Protein AF-0000000078947675 (afdb_homodimer)

Secondary structure (DSSP, 8-state):
-----EEEEEEEEEEPPSSHHHHHHHIIIIIHHHHHTSTT--EEEEEEEEEBTTB--SEEEEEEEEESSHHHHHHHHHSHHHHHHHHHHHHHHGGGEEEEEEEEEP-/-----EEEEEEEEEEPPSSHHHHHHHIIIIIHHHHHTSTT--EEEEEEEEEBTTB--SEEEEEEEEESSHHHHHHHHHSHHHHHHHHHHHHHHGGGEEEEEEEEEP-

pLDDT: mean 95.65, std 11.2, range [33.12, 98.94]

Nearest PDB structures (foldseek):
  2ftr-assembly1_B  TM=1.005E+00  e=6.668E-19  Halalkalibacterium halodurans C-125
  5b08-assembly1_A  TM=7.566E-01  e=6.939E-06  Cannabis sativa
  5b0e-assembly1_A  TM=7.542E-01  e=6.939E-06  Cannabis sativa
  3bb5-assembly2_C  TM=7.329E-01  e=1.606E-04  Jannaschia sp. CCS1
  1q53-assembly1_B  TM=6.655E-01  e=1.508E-04  Arabidopsis thaliana

Sequence (214 aa):
MKGENMMVKLIALYEQPEDKQAFDEHYFNTHAPLTRKIPGLRDMKVTRIVGSPMGESKFYLMCEMYYDDHESLQQAMRTDEGKASGKDAMKFAGKLLTLMIGEEMDEMKGENMMVKLIALYEQPEDKQAFDEHYFNTHAPLTRKIPGLRDMKVTRIVGSPMGESKFYLMCEMYYDDHESLQQAMRTDEGKASGKDAMKFAGKLLTLMIGEEMDE

Foldseek 3Di:
DPPFQWWKKKKKWFFDDPDVVVVVCCCVVPLVVLLVPQPQFDDKDKDADPDDPVGHDRTGIMMITTGRDPVSVVVSCVDPSNVVNVVSCCVPGVVGIDMDMDIHGDD/DPPFQWWKKKKKWFFDDPDPVVVVCCCVVPLVVLLVPQPQFDDKDKDADPDDPVGHDRTGIMMITTGRDPVSVVVSCVDPSNVVNVVSCCVPGVVGIDMDMDIHTDD

Organism: Halalkalibacterium halodurans (strain ATCC BAA-125 / DSM 18197 / FERM 7344 / JCM 9153 / C-125) (NCBI:txid272558)

Structure (mmCIF, N/CA/C/O bac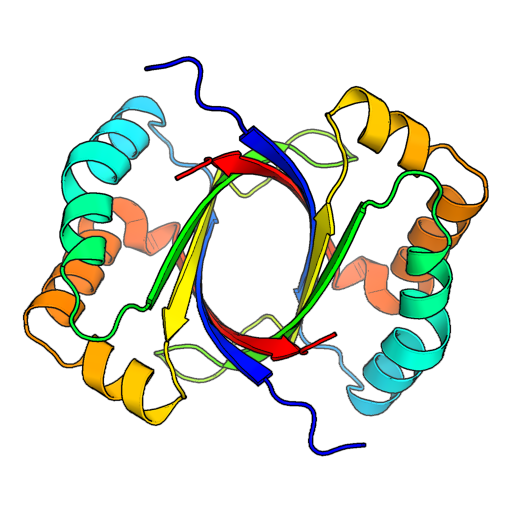kbone):
data_AF-0000000078947675-model_v1
#
loop_
_entity.id
_entity.type
_entity.pdbx_description
1 polymer 'BH0200 protein'
#
loop_
_atom_site.group_PDB
_atom_site.id
_atom_site.type_symbol
_atom_site.label_atom_id
_atom_site.label_alt_id
_atom_site.label_comp_id
_atom_site.label_asym_id
_atom_site.label_entity_id
_atom_site.label_seq_id
_atom_site.pdbx_PDB_ins_code
_atom_site.Cartn_x
_atom_site.Cartn_y
_atom_site.Cartn_z
_atom_site.occupancy
_atom_site.B_iso_or_equiv
_atom_site.auth_seq_id
_atom_site.auth_comp_id
_atom_site.auth_asym_id
_atom_site.auth_atom_id
_atom_site.pdbx_PDB_model_num
ATOM 1 N N . MET A 1 1 ? 22.781 10.008 3.486 1 33.12 1 MET A N 1
ATOM 2 C CA . MET A 1 1 ? 21.547 9.281 3.793 1 33.12 1 MET A CA 1
ATOM 3 C C . MET A 1 1 ? 21.859 7.922 4.41 1 33.12 1 MET A C 1
ATOM 5 O O . MET A 1 1 ? 22.719 7.191 3.912 1 33.12 1 MET A O 1
ATOM 9 N N . LYS A 1 2 ? 21.938 7.875 5.617 1 37.47 2 LYS A N 1
ATOM 10 C CA . LYS A 1 2 ? 22.438 6.656 6.246 1 37.47 2 LYS A CA 1
ATOM 11 C C . LYS A 1 2 ? 22.062 5.422 5.438 1 37.47 2 LYS A C 1
ATOM 13 O O . LYS A 1 2 ? 21.047 5.43 4.723 1 37.47 2 LYS A O 1
ATOM 18 N N . GLY A 1 3 ? 22.781 4.508 5.137 1 46.94 3 GLY A N 1
ATOM 19 C CA . GLY A 1 3 ? 22.562 3.238 4.465 1 46.94 3 GLY A CA 1
ATOM 20 C C . GLY A 1 3 ? 21.234 2.592 4.82 1 46.94 3 GLY A C 1
ATOM 21 O O . GLY A 1 3 ? 21.172 1.759 5.727 1 46.94 3 GLY A O 1
ATOM 22 N N . GLU A 1 4 ? 20.125 3.354 4.828 1 57.12 4 GLU A N 1
ATOM 23 C CA . GLU A 1 4 ? 18.828 2.965 5.371 1 57.12 4 GLU A CA 1
ATOM 24 C C . GLU A 1 4 ? 18.422 1.572 4.895 1 57.12 4 GLU A C 1
ATOM 26 O O . GLU A 1 4 ? 18.594 1.235 3.723 1 57.12 4 GLU A O 1
ATOM 31 N N . ASN A 1 5 ? 18.531 0.649 5.789 1 78.75 5 ASN A N 1
ATOM 32 C CA . ASN A 1 5 ? 18.047 -0.703 5.539 1 78.75 5 ASN A CA 1
ATOM 33 C C . ASN A 1 5 ? 16.609 -0.693 5.008 1 78.75 5 ASN A C 1
ATOM 35 O O . ASN A 1 5 ? 15.75 0.015 5.539 1 78.75 5 ASN A O 1
ATOM 39 N N . MET A 1 6 ? 16.406 -1.042 3.719 1 91.31 6 MET A N 1
ATOM 40 C CA . MET A 1 6 ? 15.102 -1.104 3.07 1 91.31 6 MET A CA 1
ATOM 41 C C . MET A 1 6 ? 14.617 -2.547 2.947 1 91.31 6 MET A C 1
ATOM 43 O O . MET A 1 6 ? 15.43 -3.463 2.799 1 91.31 6 MET A O 1
ATOM 47 N N . MET A 1 7 ? 13.367 -2.684 3.289 1 97.12 7 MET A N 1
ATOM 48 C CA . MET A 1 7 ? 12.734 -3.973 3.025 1 97.12 7 MET A CA 1
ATOM 49 C C . MET A 1 7 ? 12.094 -3.988 1.644 1 97.12 7 MET A C 1
ATOM 51 O O . MET A 1 7 ? 11.453 -3.016 1.241 1 97.12 7 MET A O 1
ATOM 55 N N . VAL A 1 8 ? 12.281 -5.098 0.898 1 98.5 8 VAL A N 1
ATOM 56 C CA . VAL A 1 8 ? 11.758 -5.211 -0.458 1 98.5 8 VAL A CA 1
ATOM 57 C C . VAL A 1 8 ? 10.398 -5.902 -0.43 1 98.5 8 VAL A C 1
ATOM 59 O O . VAL A 1 8 ? 10.227 -6.922 0.245 1 98.5 8 VAL A O 1
ATOM 62 N N . LYS A 1 9 ? 9.461 -5.309 -1.147 1 98.81 9 LYS A N 1
ATOM 63 C CA . LYS A 1 9 ? 8.141 -5.93 -1.222 1 98.81 9 LYS A CA 1
ATOM 64 C C . LYS A 1 9 ? 7.535 -5.773 -2.615 1 98.81 9 LYS A C 1
ATOM 66 O O . LYS A 1 9 ? 7.828 -4.805 -3.318 1 98.81 9 LYS A O 1
ATOM 71 N N . LEU A 1 10 ? 6.758 -6.785 -3.057 1 98.94 10 LEU A N 1
ATOM 72 C CA . LEU A 1 10 ? 5.816 -6.684 -4.168 1 98.94 10 LEU A CA 1
ATOM 73 C C . LEU A 1 10 ? 4.434 -6.27 -3.676 1 98.94 10 LEU A C 1
ATOM 75 O O . LEU A 1 10 ? 3.902 -6.867 -2.736 1 98.94 10 LEU A O 1
ATOM 79 N N . ILE A 1 11 ? 3.926 -5.262 -4.285 1 98.94 11 ILE A N 1
ATOM 80 C CA . ILE A 1 11 ? 2.609 -4.742 -3.938 1 98.94 11 ILE A CA 1
ATOM 81 C C . ILE A 1 11 ? 1.623 -5.035 -5.066 1 98.94 11 ILE A C 1
ATOM 83 O O . ILE A 1 11 ? 1.879 -4.695 -6.227 1 98.94 11 ILE A O 1
ATOM 87 N N . ALA A 1 12 ? 0.591 -5.707 -4.77 1 98.94 12 ALA A N 1
ATOM 88 C CA . ALA A 1 12 ? -0.547 -5.895 -5.668 1 98.94 12 ALA A CA 1
ATOM 89 C C . ALA A 1 12 ? -1.73 -5.031 -5.238 1 98.94 12 ALA A C 1
ATOM 91 O O . ALA A 1 12 ? -2.207 -5.137 -4.105 1 98.94 12 ALA A O 1
ATOM 92 N N . LEU A 1 13 ? -2.141 -4.172 -6.098 1 98.94 13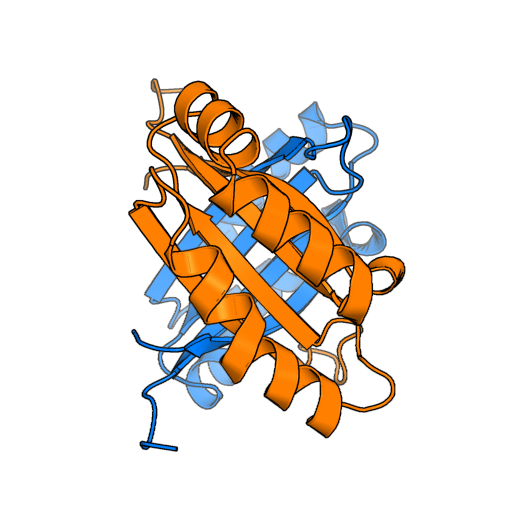 LEU A N 1
ATOM 93 C CA . LEU A 1 13 ? -3.268 -3.281 -5.852 1 98.94 13 LEU A CA 1
ATOM 94 C C . LEU A 1 13 ? -4.395 -3.545 -6.844 1 98.94 13 LEU A C 1
ATOM 96 O O . LEU A 1 13 ? -4.191 -3.459 -8.062 1 98.94 13 LEU A O 1
ATOM 100 N N . TYR A 1 14 ? -5.566 -3.9 -6.32 1 98.94 14 TYR A N 1
ATOM 101 C CA . TYR A 1 14 ? -6.711 -4.277 -7.141 1 98.94 14 TYR A CA 1
ATOM 102 C C . TYR A 1 14 ? -7.762 -3.174 -7.152 1 98.94 14 TYR A C 1
ATOM 104 O O . TYR A 1 14 ? -8.133 -2.652 -6.098 1 98.94 14 TYR A O 1
ATOM 112 N N . GLU A 1 15 ? -8.266 -2.855 -8.359 1 98.88 15 GLU A N 1
ATOM 113 C CA . GLU A 1 15 ? -9.414 -1.966 -8.477 1 98.88 15 GLU A CA 1
ATOM 114 C C . GLU A 1 15 ? -10.719 -2.699 -8.156 1 98.88 15 GLU A C 1
ATOM 116 O O . GLU A 1 15 ? -10.711 -3.912 -7.941 1 98.88 15 GLU A O 1
ATOM 121 N N . GLN A 1 16 ? -11.789 -1.907 -8.102 1 98.88 16 GLN A N 1
ATOM 122 C CA . GLN A 1 16 ? -13.102 -2.469 -7.777 1 98.88 16 GLN A CA 1
ATOM 123 C C . GLN A 1 16 ? -13.5 -3.537 -8.789 1 98.88 16 GLN A C 1
ATOM 125 O O . GLN A 1 16 ? -13.547 -3.277 -9.992 1 98.88 16 GLN A O 1
ATOM 130 N N . PRO A 1 17 ? -13.828 -4.73 -8.266 1 98.75 17 PRO A N 1
ATOM 131 C CA . PRO A 1 17 ? -14.352 -5.738 -9.188 1 98.75 17 PRO A CA 1
ATOM 132 C C . PRO A 1 17 ? -15.836 -5.547 -9.484 1 98.75 17 PRO A C 1
ATOM 134 O O . PRO A 1 17 ? -16.562 -4.984 -8.664 1 98.75 17 PRO A O 1
ATOM 137 N N . GLU A 1 18 ? -16.234 -6 -10.664 1 98.06 18 GLU A N 1
ATOM 138 C CA . GLU A 1 18 ? -17.656 -5.969 -11.008 1 98.06 18 GLU A CA 1
ATOM 139 C C . GLU A 1 18 ? -18.469 -6.855 -10.07 1 98.06 18 GLU A C 1
ATOM 141 O O . GLU A 1 18 ? -19.562 -6.48 -9.656 1 98.06 18 GLU A O 1
ATOM 146 N N . ASP A 1 19 ? -17.984 -7.988 -9.773 1 98.56 19 ASP A N 1
ATOM 147 C CA . ASP A 1 19 ? -18.594 -8.953 -8.859 1 98.56 19 ASP A CA 1
ATOM 148 C C . ASP A 1 19 ? -17.719 -9.164 -7.625 1 98.56 19 ASP A C 1
ATOM 150 O O . ASP A 1 19 ? -16.828 -10.016 -7.625 1 98.56 19 ASP A O 1
ATOM 154 N N . LYS A 1 20 ? -17.984 -8.477 -6.57 1 98.62 20 LYS A N 1
ATOM 155 C CA . LYS A 1 20 ? -17.172 -8.477 -5.352 1 98.62 20 LYS A CA 1
ATOM 156 C C . LYS A 1 20 ? -17.188 -9.852 -4.691 1 98.62 20 LYS A C 1
ATOM 158 O O . LYS A 1 20 ? -16.156 -10.305 -4.18 1 98.62 20 LYS A O 1
ATOM 163 N N . GLN A 1 21 ? -18.359 -10.461 -4.688 1 98.56 21 GLN A N 1
ATOM 164 C CA . GLN A 1 21 ? -18.453 -11.773 -4.055 1 98.56 21 GLN A CA 1
ATOM 165 C C . GLN A 1 21 ? -17.562 -12.797 -4.77 1 98.56 21 GLN A C 1
ATOM 167 O O . GLN A 1 21 ? -16.828 -13.547 -4.125 1 98.56 21 GLN A O 1
ATOM 172 N N . ALA A 1 22 ? -17.641 -12.828 -6.066 1 98.69 22 ALA A N 1
ATOM 173 C CA . ALA A 1 22 ? -16.812 -13.75 -6.844 1 98.69 22 ALA A CA 1
ATOM 174 C C . ALA A 1 22 ? -15.328 -13.445 -6.66 1 98.69 22 ALA A C 1
ATOM 176 O O . ALA A 1 22 ? -14.508 -14.359 -6.551 1 98.69 22 ALA A O 1
ATOM 177 N N . PHE A 1 23 ? -14.984 -12.141 -6.684 1 98.81 23 PHE A N 1
ATOM 178 C CA . PHE A 1 23 ? -13.602 -11.727 -6.453 1 98.81 23 PHE A CA 1
ATOM 179 C C . PHE A 1 23 ? -13.102 -12.242 -5.105 1 98.81 23 PHE A C 1
ATOM 181 O O . PHE A 1 23 ? -12.062 -12.906 -5.035 1 98.81 23 PHE A O 1
ATOM 188 N N . ASP A 1 24 ? -13.844 -12 -4.074 1 98.62 24 ASP A N 1
ATOM 189 C CA . ASP A 1 24 ? -13.43 -12.383 -2.729 1 98.62 24 ASP A CA 1
ATOM 190 C C . ASP A 1 24 ? -13.281 -13.898 -2.604 1 98.62 24 ASP A C 1
ATOM 192 O O . ASP A 1 24 ? -12.312 -14.383 -2.031 1 98.62 24 ASP A O 1
ATOM 196 N N . GLU A 1 25 ? -14.242 -14.594 -3.1 1 98.75 25 GLU A N 1
ATOM 197 C CA . GLU A 1 25 ? -14.18 -16.047 -3.025 1 98.75 25 GLU A CA 1
ATOM 198 C C . GLU A 1 25 ? -12.922 -16.594 -3.695 1 98.75 25 GLU A C 1
ATOM 200 O O . GLU A 1 25 ? -12.219 -17.422 -3.125 1 98.75 25 GLU A O 1
ATOM 205 N N . HIS A 1 26 ? -12.664 -16.125 -4.895 1 98.88 26 HIS A N 1
ATOM 206 C CA . HIS A 1 26 ? -11.484 -16.609 -5.598 1 98.88 26 HIS A CA 1
ATOM 207 C C . HIS A 1 26 ? -10.203 -16.156 -4.906 1 98.88 26 HIS A C 1
ATOM 209 O O . HIS A 1 26 ? -9.273 -16.938 -4.742 1 98.88 26 HIS A O 1
ATOM 215 N N . TYR A 1 27 ? -10.156 -14.883 -4.527 1 98.81 27 TYR A N 1
ATOM 216 C CA . TYR A 1 27 ? -8.945 -14.328 -3.926 1 98.81 27 TYR A CA 1
ATOM 217 C C . TYR A 1 27 ? -8.586 -15.078 -2.65 1 98.81 27 TYR A C 1
ATOM 219 O O . TYR A 1 27 ? -7.445 -15.523 -2.488 1 98.81 27 TYR A O 1
ATOM 227 N N . PHE A 1 28 ? -9.469 -15.25 -1.795 1 98.56 28 PHE A N 1
ATOM 228 C CA . PHE A 1 28 ? -9.141 -15.75 -0.467 1 98.56 28 PHE A CA 1
ATOM 229 C C . PHE A 1 28 ? -9.078 -17.281 -0.471 1 98.56 28 PHE A C 1
ATOM 231 O O . PHE A 1 28 ? -8.289 -17.875 0.274 1 98.56 28 PHE A O 1
ATOM 238 N N . ASN A 1 29 ? -9.797 -17.938 -1.323 1 98.56 29 ASN A N 1
ATOM 239 C CA . ASN A 1 29 ? -9.844 -19.391 -1.271 1 98.56 29 ASN A CA 1
ATOM 240 C C . ASN A 1 29 ? -8.883 -20.016 -2.277 1 98.56 29 ASN A C 1
ATOM 242 O O . ASN A 1 29 ? -8.562 -21.203 -2.178 1 98.56 29 ASN A O 1
ATOM 246 N N . THR A 1 30 ? -8.445 -19.297 -3.26 1 98.81 30 THR A N 1
ATOM 247 C CA . THR A 1 30 ? -7.57 -19.844 -4.293 1 98.81 30 THR A CA 1
ATOM 248 C C . THR A 1 30 ? -6.281 -19.031 -4.391 1 98.81 30 THR A C 1
ATOM 250 O O . THR A 1 30 ? -5.188 -19.562 -4.188 1 98.81 30 THR A O 1
ATOM 253 N N . HIS A 1 31 ? -6.367 -17.75 -4.641 1 98.88 31 HIS A N 1
ATOM 254 C CA . HIS A 1 31 ? -5.211 -16.953 -5.02 1 98.88 31 HIS A CA 1
ATOM 255 C C . HIS A 1 31 ? -4.258 -16.766 -3.846 1 98.88 31 HIS A C 1
ATOM 257 O O . HIS A 1 31 ? -3.051 -16.984 -3.98 1 98.88 31 HIS A O 1
ATOM 263 N N . ALA A 1 32 ? -4.844 -16.344 -2.688 1 98.62 32 ALA A N 1
ATOM 264 C CA . ALA A 1 32 ? -3.988 -16.078 -1.533 1 98.62 32 ALA A CA 1
ATOM 265 C C . ALA A 1 32 ? -3.271 -17.344 -1.08 1 98.62 32 ALA A C 1
ATOM 267 O O . ALA A 1 32 ? -2.059 -17.344 -0.855 1 98.62 32 ALA A O 1
ATOM 268 N N . PRO A 1 33 ? -3.918 -18.5 -1.005 1 98.5 33 PRO A N 1
ATOM 269 C CA . PRO A 1 33 ? -3.207 -19.734 -0.67 1 98.5 33 PRO A CA 1
ATOM 270 C C . PRO A 1 33 ? -2.127 -20.078 -1.69 1 98.5 33 PRO A C 1
ATOM 272 O O . PRO A 1 33 ? -1.05 -20.562 -1.317 1 98.5 33 PRO A O 1
ATOM 275 N N . LEU A 1 34 ? -2.371 -19.891 -2.988 1 98.5 34 LEU A N 1
ATOM 276 C CA . LEU A 1 34 ? -1.371 -20.094 -4.031 1 98.5 34 LEU A CA 1
ATOM 277 C C . LEU A 1 34 ? -0.16 -19.203 -3.803 1 98.5 34 LEU A C 1
ATOM 279 O O . LEU A 1 34 ? 0.982 -19.656 -3.92 1 98.5 34 LEU A O 1
ATOM 283 N N . THR A 1 35 ? -0.393 -17.953 -3.496 1 98.88 35 THR A N 1
ATOM 284 C CA . THR A 1 35 ? 0.66 -16.953 -3.289 1 98.88 35 THR A CA 1
ATOM 285 C C . THR A 1 35 ? 1.503 -17.312 -2.068 1 98.88 35 THR A C 1
ATOM 287 O O . THR A 1 35 ? 2.729 -17.188 -2.092 1 98.88 35 THR A O 1
ATOM 290 N N . ARG A 1 36 ? 0.878 -17.828 -1.034 1 98.62 36 ARG A N 1
ATOM 291 C CA . ARG A 1 36 ? 1.565 -18.141 0.214 1 98.62 36 ARG A CA 1
ATOM 292 C C . ARG A 1 36 ? 2.537 -19.297 0.029 1 98.62 36 ARG A C 1
ATOM 294 O O . ARG A 1 36 ? 3.41 -19.516 0.869 1 98.62 36 ARG A O 1
ATOM 301 N N . LYS A 1 37 ? 2.438 -20.031 -1.022 1 98.56 37 LYS A N 1
ATOM 302 C CA . LYS A 1 37 ? 3.303 -21.172 -1.282 1 98.56 37 LYS A CA 1
ATOM 303 C C . LYS A 1 37 ? 4.598 -20.75 -1.968 1 98.56 37 LYS A C 1
ATOM 305 O O . LYS A 1 37 ? 5.516 -21.547 -2.135 1 98.56 37 LYS A O 1
ATOM 310 N N . ILE A 1 38 ? 4.703 -19.516 -2.355 1 98.81 38 ILE A N 1
ATOM 311 C CA . ILE A 1 38 ? 5.859 -19.047 -3.113 1 98.81 38 ILE A CA 1
ATOM 312 C C . ILE A 1 38 ? 7.113 -19.156 -2.25 1 98.81 38 ILE A C 1
ATOM 314 O O . ILE A 1 38 ? 7.195 -18.531 -1.187 1 98.81 38 ILE A O 1
ATOM 318 N N . PRO A 1 39 ? 8.117 -19.875 -2.717 1 98.69 39 PRO A N 1
ATOM 319 C CA . PRO A 1 39 ? 9.375 -19.922 -1.978 1 98.69 39 PRO A CA 1
ATOM 320 C C . PRO A 1 39 ? 10.023 -18.547 -1.818 1 98.69 39 PRO A C 1
ATOM 322 O O . PRO A 1 39 ? 10.047 -17.766 -2.766 1 98.69 39 PRO A O 1
ATOM 325 N N . GLY A 1 40 ? 10.445 -18.297 -0.583 1 98.44 40 GLY A N 1
ATOM 326 C CA . GLY A 1 40 ? 11.141 -17.047 -0.332 1 98.44 40 GLY A CA 1
ATOM 327 C C . GLY A 1 40 ? 10.234 -15.945 0.185 1 98.44 40 GLY A C 1
ATOM 328 O O . GLY A 1 40 ? 10.711 -14.898 0.629 1 98.44 40 GLY A O 1
ATOM 329 N N . LEU A 1 41 ? 8.914 -16.109 0.098 1 98.81 41 LEU A N 1
ATOM 330 C CA . LEU A 1 41 ? 7.984 -15.156 0.689 1 98.81 41 LEU A CA 1
ATOM 331 C C . LEU A 1 41 ? 8.141 -15.109 2.205 1 98.81 41 LEU A C 1
ATOM 333 O O . LEU A 1 41 ? 7.98 -16.125 2.881 1 98.81 41 LEU A O 1
ATOM 337 N N . ARG A 1 42 ? 8.43 -13.961 2.766 1 98.5 42 ARG A N 1
ATOM 338 C CA . ARG A 1 42 ? 8.688 -13.828 4.195 1 98.5 42 ARG A CA 1
ATOM 339 C C . ARG A 1 42 ? 7.426 -13.422 4.945 1 98.5 42 ARG A C 1
ATOM 341 O O . ARG A 1 42 ? 7.25 -13.773 6.113 1 98.5 42 ARG A O 1
ATOM 348 N N . ASP A 1 43 ? 6.664 -12.633 4.309 1 98 43 ASP A N 1
ATOM 349 C CA . ASP A 1 43 ? 5.441 -12.102 4.902 1 98 43 ASP A CA 1
ATOM 350 C C . ASP A 1 43 ? 4.461 -11.641 3.824 1 98 43 ASP A C 1
ATOM 352 O O . ASP A 1 43 ? 4.875 -11.242 2.732 1 98 43 ASP A O 1
ATOM 356 N N . MET A 1 44 ? 3.215 -11.789 4.098 1 98.5 44 MET A N 1
ATOM 357 C CA . MET A 1 44 ? 2.127 -11.336 3.232 1 98.5 44 MET A CA 1
ATOM 358 C C . MET A 1 44 ? 1.045 -10.633 4.039 1 98.5 44 MET A C 1
ATOM 360 O O . MET A 1 44 ? 0.482 -11.203 4.973 1 98.5 44 MET A O 1
ATOM 364 N N . LYS A 1 45 ? 0.787 -9.383 3.719 1 98.19 45 LYS A N 1
ATOM 365 C CA . LYS A 1 45 ? -0.247 -8.578 4.367 1 98.19 45 LYS A CA 1
ATOM 366 C C . LYS A 1 45 ? -1.346 -8.195 3.377 1 98.19 45 LYS A C 1
ATOM 368 O O . LYS A 1 45 ? -1.065 -7.633 2.318 1 98.19 45 LYS A O 1
ATOM 373 N N . VAL A 1 46 ? -2.566 -8.523 3.756 1 98.69 46 VAL A N 1
ATOM 374 C CA . VAL A 1 46 ? -3.719 -8.195 2.922 1 98.69 46 VAL A CA 1
ATOM 375 C C . VAL A 1 46 ? -4.539 -7.09 3.58 1 98.69 46 VAL A C 1
ATOM 377 O O . VAL A 1 46 ? -4.863 -7.172 4.77 1 98.69 46 VAL A O 1
ATOM 380 N N . THR A 1 47 ? -4.797 -6.094 2.818 1 98.75 47 THR A N 1
ATOM 381 C CA . THR A 1 47 ? -5.574 -4.941 3.262 1 98.75 47 THR A CA 1
ATOM 382 C C . THR A 1 47 ? -6.828 -4.777 2.41 1 98.75 47 THR A C 1
ATOM 384 O O . THR A 1 47 ? -6.746 -4.656 1.187 1 98.75 47 THR A O 1
ATOM 387 N N . ARG A 1 48 ? -8 -4.785 3.059 1 98.5 48 ARG A N 1
ATOM 388 C CA . ARG A 1 48 ? -9.234 -4.367 2.398 1 98.5 48 ARG A CA 1
ATOM 389 C C . ARG A 1 48 ? -9.344 -2.848 2.352 1 98.5 48 ARG A C 1
ATOM 391 O O . ARG A 1 48 ? -9.289 -2.184 3.389 1 98.5 48 ARG A O 1
ATOM 398 N N . ILE A 1 49 ? -9.477 -2.328 1.14 1 98.81 49 ILE A N 1
ATOM 399 C CA . ILE A 1 49 ? -9.734 -0.899 1.01 1 98.81 49 ILE A CA 1
ATOM 400 C C . ILE A 1 49 ? -11.227 -0.627 1.173 1 98.81 49 ILE A C 1
ATOM 402 O O . ILE A 1 49 ? -12.039 -1.104 0.379 1 98.81 49 ILE A O 1
ATOM 406 N N . VAL A 1 50 ? -11.57 0.142 2.182 1 98.56 50 VAL A N 1
ATOM 407 C CA . VAL A 1 50 ? -12.977 0.272 2.547 1 98.56 50 VAL A CA 1
ATOM 408 C C . VAL A 1 50 ? -13.484 1.656 2.154 1 98.56 50 VAL A C 1
ATOM 410 O O . VAL A 1 50 ? -14.664 1.972 2.355 1 98.56 50 VAL A O 1
ATOM 413 N N . GLY A 1 51 ? -12.656 2.52 1.63 1 98.62 51 GLY A N 1
ATOM 414 C CA . GLY A 1 51 ? -13.016 3.852 1.175 1 98.62 51 GLY A CA 1
ATOM 415 C C . GLY A 1 51 ? -11.828 4.793 1.083 1 98.62 51 GLY A C 1
ATOM 416 O O . GLY A 1 51 ? -10.695 4.352 0.893 1 98.62 51 GLY A O 1
ATOM 417 N N . SER A 1 52 ? -12.133 6.051 1.019 1 98.5 52 SER A N 1
ATOM 418 C CA . SER A 1 52 ? -11.188 7.164 1.061 1 98.5 52 SER A CA 1
ATOM 419 C C . SER A 1 52 ? -11.695 8.289 1.955 1 98.5 52 SER A C 1
ATOM 421 O O . SER A 1 52 ? -12.859 8.289 2.359 1 98.5 52 SER A O 1
ATOM 423 N N . PRO A 1 53 ? -10.812 9.227 2.328 1 96.25 53 PRO A N 1
ATOM 424 C CA . PRO A 1 53 ? -11.297 10.359 3.119 1 96.25 53 PRO A CA 1
ATOM 425 C C . PRO A 1 53 ? -12.43 11.117 2.432 1 96.25 53 PRO A C 1
ATOM 427 O O . PRO A 1 53 ? -13.227 11.773 3.1 1 96.25 53 PRO A O 1
ATOM 430 N N . MET A 1 54 ? -12.523 10.961 1.177 1 93.81 54 MET A N 1
ATOM 431 C CA . MET A 1 54 ? -13.539 11.703 0.427 1 93.81 54 MET A CA 1
ATOM 432 C C . MET A 1 54 ? -14.695 10.797 0.032 1 93.81 54 MET A C 1
ATOM 434 O O . MET A 1 54 ? -15.547 11.188 -0.773 1 93.81 54 MET A O 1
ATOM 438 N N . GLY A 1 55 ? -14.797 9.641 0.531 1 96.5 55 GLY A N 1
ATOM 439 C CA . GLY A 1 55 ? -15.875 8.734 0.17 1 96.5 55 GLY A CA 1
ATOM 440 C C . GLY A 1 55 ? -15.391 7.422 -0.411 1 96.5 55 GLY A C 1
ATOM 441 O O . GLY A 1 55 ? -14.531 6.758 0.172 1 96.5 55 GLY A O 1
ATOM 442 N N . GLU A 1 56 ? -15.953 7.047 -1.581 1 97.94 56 GLU A N 1
ATOM 443 C CA . GLU A 1 56 ? -15.617 5.766 -2.201 1 97.94 56 GLU A CA 1
ATOM 444 C C . GLU A 1 56 ? -14.188 5.77 -2.732 1 97.94 56 GLU A C 1
ATOM 446 O O . GLU A 1 56 ? -13.609 6.828 -2.975 1 97.94 56 GLU A O 1
ATOM 451 N N . SER A 1 57 ? -13.633 4.633 -2.834 1 98.75 57 SER A N 1
ATOM 452 C CA . SER A 1 57 ? -12.312 4.449 -3.426 1 98.75 57 SER A CA 1
ATOM 453 C C . SER A 1 57 ? -12.398 3.693 -4.746 1 98.75 57 SER A C 1
ATOM 455 O O . SER A 1 57 ? -13.227 2.791 -4.902 1 98.75 57 SER A O 1
ATOM 457 N N . LYS A 1 58 ? -11.484 4.027 -5.613 1 98.25 58 LYS A N 1
ATOM 458 C CA . LYS A 1 58 ? -11.305 3.279 -6.855 1 98.25 58 LYS A CA 1
ATOM 459 C C . LYS 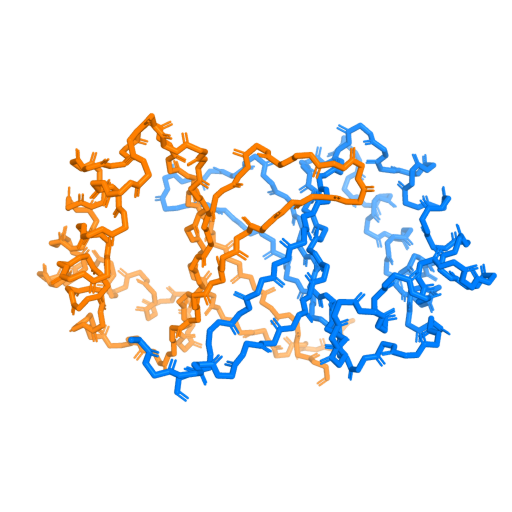A 1 58 ? -10.734 1.892 -6.582 1 98.25 58 LYS A C 1
ATOM 461 O O . LYS A 1 58 ? -10.914 0.971 -7.383 1 98.25 58 LYS A O 1
ATOM 466 N N . PHE A 1 59 ? -10.102 1.688 -5.523 1 98.94 59 PHE A N 1
ATOM 467 C CA . PHE A 1 59 ? -9.383 0.455 -5.223 1 98.94 59 PHE A CA 1
ATOM 468 C C . PHE A 1 59 ? -10.164 -0.395 -4.223 1 98.94 59 PHE A C 1
ATOM 470 O O . PHE A 1 59 ? -11.008 0.12 -3.486 1 98.94 59 PHE A O 1
ATOM 477 N N . TYR A 1 60 ? -9.883 -1.674 -4.219 1 98.94 60 TYR A N 1
ATOM 478 C CA . TYR A 1 60 ? -10.695 -2.645 -3.49 1 98.94 60 TYR A CA 1
ATOM 479 C C . TYR A 1 60 ? -9.836 -3.443 -2.514 1 98.94 60 TYR A C 1
ATOM 481 O O . TYR A 1 60 ? -10.266 -3.732 -1.395 1 98.94 60 TYR A O 1
ATOM 489 N N . LEU A 1 61 ? -8.641 -3.844 -2.865 1 98.88 61 LEU A N 1
ATOM 490 C CA . LEU A 1 61 ? -7.781 -4.719 -2.072 1 98.88 61 LEU A CA 1
ATOM 491 C C . LEU A 1 61 ? -6.309 -4.48 -2.396 1 98.88 61 LEU A C 1
ATOM 493 O O . LEU A 1 61 ? -5.957 -4.238 -3.553 1 98.88 61 LEU A O 1
ATOM 497 N N . MET A 1 62 ? -5.484 -4.52 -1.398 1 98.94 62 MET A N 1
ATOM 498 C CA . MET A 1 62 ? -4.035 -4.441 -1.543 1 98.94 62 MET A CA 1
ATOM 499 C C . MET A 1 62 ? -3.354 -5.621 -0.854 1 98.94 62 MET A C 1
ATOM 501 O O . MET A 1 62 ? -3.734 -6.004 0.253 1 98.94 62 MET A O 1
ATOM 505 N N . CYS A 1 63 ? -2.379 -6.133 -1.484 1 98.88 63 CYS A N 1
ATOM 506 C CA . CYS A 1 63 ? -1.53 -7.164 -0.897 1 98.88 63 CYS A CA 1
ATOM 507 C C . CYS A 1 63 ? -0.063 -6.758 -0.956 1 98.88 63 CYS A C 1
ATOM 509 O O . CYS A 1 63 ? 0.421 -6.309 -1.995 1 98.88 63 CYS A O 1
ATOM 511 N N . GLU A 1 64 ? 0.564 -6.84 0.13 1 98.88 64 GLU A N 1
ATOM 512 C CA . GLU A 1 64 ? 2.002 -6.605 0.222 1 98.88 64 GLU A CA 1
ATOM 513 C C . GLU A 1 64 ? 2.75 -7.891 0.566 1 98.88 64 GLU A C 1
ATOM 515 O O . GLU A 1 64 ? 2.479 -8.516 1.592 1 98.88 64 GLU A O 1
ATOM 520 N N . MET A 1 65 ? 3.672 -8.258 -0.299 1 98.88 65 MET A N 1
ATOM 521 C CA . MET A 1 65 ? 4.496 -9.453 -0.163 1 98.88 65 MET A CA 1
ATOM 522 C C . MET A 1 65 ? 5.961 -9.086 0.049 1 98.88 65 MET A C 1
ATOM 524 O O . MET A 1 65 ? 6.574 -8.453 -0.809 1 98.88 65 MET A O 1
ATOM 528 N N . TYR A 1 66 ? 6.535 -9.57 1.132 1 98.69 66 TYR A N 1
ATOM 529 C CA . TYR A 1 66 ? 7.879 -9.148 1.515 1 98.69 66 TYR A CA 1
ATOM 530 C C . TYR A 1 66 ? 8.898 -10.234 1.192 1 98.69 66 TYR A C 1
ATOM 532 O O . TYR A 1 66 ? 8.648 -11.422 1.411 1 98.69 66 TYR A O 1
ATOM 540 N N . TYR A 1 67 ? 10.039 -9.852 0.746 1 98.69 67 TYR A N 1
ATOM 541 C CA . TYR A 1 67 ? 11.188 -10.688 0.41 1 98.69 67 TYR A CA 1
ATOM 542 C C . TYR A 1 67 ? 12.469 -10.109 0.986 1 98.69 67 TYR A C 1
ATOM 544 O O . TYR A 1 67 ? 12.516 -8.93 1.352 1 98.69 67 TYR A O 1
ATOM 552 N N . ASP A 1 68 ? 13.531 -10.914 1.051 1 97.94 68 ASP A N 1
ATOM 553 C CA . ASP A 1 68 ? 14.773 -10.508 1.71 1 97.94 68 ASP A CA 1
ATOM 554 C C . ASP A 1 68 ? 15.445 -9.367 0.96 1 97.94 68 ASP A C 1
ATOM 556 O O . ASP A 1 68 ? 16.062 -8.492 1.574 1 97.94 68 ASP A O 1
ATOM 560 N N . ASP A 1 69 ? 15.453 -9.406 -0.34 1 97.81 69 ASP A N 1
ATOM 561 C CA . ASP A 1 69 ? 16.078 -8.43 -1.227 1 97.81 69 ASP A CA 1
ATOM 562 C C . ASP A 1 69 ? 15.539 -8.547 -2.646 1 97.81 69 ASP A C 1
ATOM 564 O O . ASP A 1 69 ? 14.648 -9.367 -2.912 1 97.81 69 ASP A O 1
ATOM 568 N N . HIS A 1 70 ? 15.992 -7.684 -3.51 1 98.12 70 HIS A N 1
ATOM 569 C CA . HIS A 1 70 ? 15.508 -7.664 -4.887 1 98.12 70 HIS A CA 1
ATOM 570 C C . HIS A 1 70 ? 15.812 -8.984 -5.594 1 98.12 70 HIS A C 1
ATOM 572 O O . HIS A 1 70 ? 14.992 -9.477 -6.371 1 98.12 70 HIS A O 1
ATOM 578 N N . GLU A 1 71 ? 16.984 -9.562 -5.383 1 98.25 71 GLU A N 1
ATOM 579 C CA . GLU A 1 71 ? 17.328 -10.836 -6.004 1 98.25 71 GLU A CA 1
ATOM 580 C C . GLU A 1 71 ? 16.391 -11.945 -5.555 1 98.25 71 GLU A C 1
ATOM 582 O O . GLU A 1 71 ? 15.945 -12.758 -6.371 1 98.25 71 GLU A O 1
ATOM 587 N N . SER A 1 72 ? 16.078 -12.023 -4.254 1 98.5 72 SER A N 1
ATOM 588 C CA . SER A 1 72 ? 15.156 -13.016 -3.719 1 98.5 72 SER A CA 1
ATOM 589 C C . SER A 1 72 ? 13.766 -12.859 -4.332 1 98.5 72 SER A C 1
ATOM 591 O O . SER A 1 72 ? 13.102 -13.852 -4.637 1 98.5 72 SER A O 1
ATOM 593 N N . LEU A 1 73 ? 13.281 -11.625 -4.531 1 98.69 73 LEU A N 1
ATOM 594 C CA . LEU A 1 73 ? 12 -11.367 -5.168 1 98.69 73 LEU A CA 1
ATOM 595 C C . LEU A 1 73 ? 11.992 -11.867 -6.609 1 98.69 73 LEU A C 1
ATOM 597 O O . LEU A 1 73 ? 11.078 -12.586 -7.023 1 98.69 73 LEU A O 1
ATOM 601 N N . GLN A 1 74 ? 13.023 -11.5 -7.324 1 98.12 74 GLN A N 1
ATOM 602 C CA . GLN A 1 74 ? 13.109 -11.93 -8.719 1 98.12 74 GLN A CA 1
ATOM 603 C C . GLN A 1 74 ? 13.125 -13.453 -8.828 1 98.12 74 GLN A C 1
ATOM 605 O O . GLN A 1 74 ? 12.445 -14.023 -9.68 1 98.12 74 GLN A O 1
ATOM 610 N N . GLN A 1 75 ? 13.891 -14.102 -7.969 1 98.44 75 GLN A N 1
ATOM 611 C CA . GLN A 1 75 ? 13.93 -15.555 -7.949 1 98.44 75 GLN A CA 1
ATOM 612 C C . GLN A 1 75 ? 12.562 -16.141 -7.609 1 98.44 75 GLN A C 1
ATOM 614 O O . GLN A 1 75 ? 12.125 -17.109 -8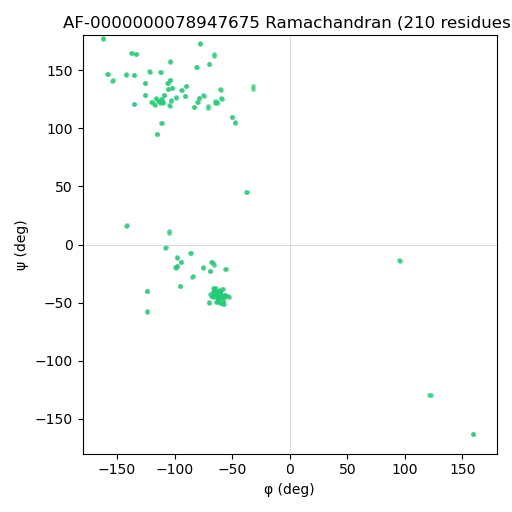.234 1 98.44 75 GLN A O 1
ATOM 619 N N . ALA A 1 76 ? 11.922 -15.57 -6.621 1 98.62 76 ALA A N 1
ATOM 620 C CA . ALA A 1 76 ? 10.602 -16.031 -6.211 1 98.62 76 ALA A CA 1
ATOM 621 C C . ALA A 1 76 ? 9.617 -16 -7.379 1 98.62 76 ALA A C 1
ATOM 623 O O . ALA A 1 76 ? 8.859 -16.953 -7.59 1 98.62 76 ALA A O 1
ATOM 624 N N . MET A 1 77 ? 9.617 -14.922 -8.148 1 98.25 77 MET A N 1
ATOM 625 C CA . MET A 1 77 ? 8.688 -14.742 -9.258 1 98.25 77 MET A CA 1
ATOM 626 C C . MET A 1 77 ? 8.953 -15.766 -10.367 1 98.25 77 MET A C 1
ATOM 628 O O . MET A 1 77 ? 8.078 -16.031 -11.188 1 98.25 77 MET A O 1
ATOM 632 N N . ARG A 1 78 ? 10.148 -16.375 -10.32 1 97.94 78 ARG A N 1
ATOM 633 C CA . ARG A 1 78 ? 10.531 -17.297 -11.391 1 97.94 78 ARG A CA 1
ATOM 634 C C . ARG A 1 78 ? 10.273 -18.734 -10.984 1 97.94 78 ARG A C 1
ATOM 636 O O . ARG A 1 78 ? 10.398 -19.641 -11.805 1 97.94 78 ARG A O 1
ATOM 643 N N . THR A 1 79 ? 9.969 -19.047 -9.727 1 98.69 79 THR A N 1
ATOM 644 C CA . THR A 1 79 ? 9.617 -20.391 -9.312 1 98.69 79 THR A CA 1
ATOM 645 C C . THR A 1 79 ? 8.297 -20.828 -9.945 1 98.69 79 THR A C 1
ATOM 647 O O . THR A 1 79 ? 7.539 -20 -10.453 1 98.69 79 THR A O 1
ATOM 650 N N . ASP A 1 80 ? 8.023 -22.141 -9.922 1 98.69 80 ASP A N 1
ATOM 651 C CA . ASP A 1 80 ? 6.734 -22.656 -10.391 1 98.69 80 ASP A CA 1
ATOM 652 C C . ASP A 1 80 ? 5.578 -22.047 -9.609 1 98.69 80 ASP A C 1
ATOM 654 O O . ASP A 1 80 ? 4.543 -21.703 -10.188 1 98.69 80 ASP A O 1
ATOM 658 N N . GLU A 1 81 ? 5.75 -21.859 -8.32 1 98.81 81 GLU A N 1
ATOM 659 C CA . GLU A 1 81 ? 4.715 -21.297 -7.465 1 98.81 81 GLU A CA 1
ATOM 660 C C . GLU A 1 81 ? 4.492 -19.812 -7.781 1 98.81 81 GLU A C 1
ATOM 662 O O . GLU A 1 81 ? 3.352 -19.344 -7.809 1 98.81 81 GLU A O 1
ATOM 667 N N . GLY A 1 82 ? 5.59 -19.047 -7.977 1 98.69 82 GLY A N 1
ATOM 668 C CA . GLY A 1 82 ? 5.457 -17.656 -8.359 1 98.69 82 GLY A CA 1
ATOM 669 C C . GLY A 1 82 ? 4.734 -17.453 -9.68 1 98.69 82 GLY A C 1
ATOM 670 O O . GLY A 1 82 ? 3.842 -16.609 -9.789 1 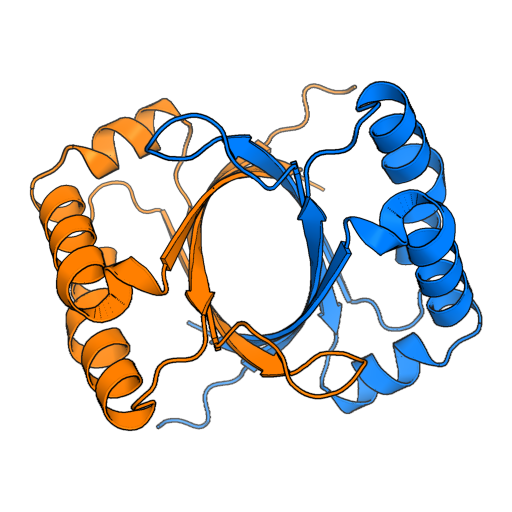98.69 82 GLY A O 1
ATOM 671 N N . LYS A 1 83 ? 5.109 -18.281 -10.625 1 98.62 83 LYS A N 1
ATOM 672 C CA . LYS A 1 83 ? 4.465 -18.234 -11.93 1 98.62 83 LYS A CA 1
ATOM 673 C C . LYS A 1 83 ? 2.984 -18.609 -11.828 1 98.62 83 LYS A C 1
ATOM 675 O O . LYS A 1 83 ? 2.141 -17.984 -12.484 1 98.62 83 LYS A O 1
ATOM 680 N N . ALA A 1 84 ? 2.674 -19.609 -11.055 1 98.75 84 ALA A N 1
ATOM 681 C CA . ALA A 1 84 ? 1.286 -20.031 -10.875 1 98.75 84 ALA A CA 1
ATOM 682 C C . ALA A 1 84 ? 0.453 -18.922 -10.242 1 98.75 84 ALA A C 1
ATOM 684 O O . ALA A 1 84 ? -0.683 -18.672 -10.656 1 98.75 84 ALA A O 1
ATOM 685 N N . SER A 1 85 ? 0.995 -18.25 -9.258 1 98.81 85 SER A N 1
ATOM 686 C CA . SER A 1 85 ? 0.301 -17.156 -8.609 1 98.81 85 SER A CA 1
ATOM 687 C C . SER A 1 85 ? 0.06 -16 -9.586 1 98.81 85 SER A C 1
ATOM 689 O O . SER A 1 85 ? -1.047 -15.461 -9.664 1 98.81 85 SER A O 1
ATOM 691 N N . GLY A 1 86 ? 1.124 -15.617 -10.266 1 98.38 86 GLY A N 1
ATOM 692 C CA . GLY A 1 86 ? 0.987 -14.562 -11.258 1 98.38 86 GLY A CA 1
ATOM 693 C C . GLY A 1 86 ? -0.033 -14.883 -12.336 1 98.38 86 GLY A C 1
ATOM 694 O O . GLY A 1 86 ? -0.85 -14.031 -12.695 1 98.38 86 GLY A O 1
ATOM 695 N N . LYS A 1 87 ? -0.011 -16.125 -12.883 1 98.56 87 LYS A N 1
ATOM 696 C CA . LYS A 1 87 ? -0.966 -16.547 -13.898 1 98.56 87 LYS A CA 1
ATOM 697 C C . LYS A 1 87 ? -2.396 -16.484 -13.375 1 98.56 87 LYS A C 1
ATOM 699 O O . LYS A 1 87 ? -3.307 -16.047 -14.078 1 98.56 87 LYS A O 1
ATOM 704 N N . ASP A 1 88 ? -2.625 -16.938 -12.234 1 98.88 88 ASP A N 1
ATOM 705 C CA . ASP A 1 88 ? -3.951 -16.891 -11.625 1 98.88 88 ASP A CA 1
ATOM 706 C C . ASP A 1 88 ? -4.43 -15.453 -11.445 1 98.88 88 ASP A C 1
ATOM 708 O O . ASP A 1 88 ? -5.586 -15.133 -11.742 1 98.88 88 ASP A O 1
ATOM 712 N N . ALA A 1 89 ? -3.539 -14.57 -10.914 1 98.75 89 ALA A N 1
ATOM 713 C CA . ALA A 1 89 ? -3.893 -13.164 -10.727 1 98.75 89 ALA A CA 1
ATOM 714 C C . ALA A 1 89 ? -4.34 -12.531 -12.047 1 98.75 89 ALA A C 1
ATOM 716 O O . ALA A 1 89 ? -5.336 -11.805 -12.094 1 98.75 89 ALA A O 1
ATOM 717 N N . MET A 1 90 ? -3.592 -12.836 -13.086 1 98.25 90 MET A N 1
ATOM 718 C CA . MET A 1 90 ? -3.934 -12.297 -14.391 1 98.25 90 MET A CA 1
ATOM 719 C C . MET A 1 90 ? -5.27 -12.844 -14.875 1 98.25 90 MET A C 1
ATOM 721 O O . MET A 1 90 ? -6.055 -12.133 -15.508 1 98.25 90 MET A O 1
ATOM 725 N N . LYS A 1 91 ? -5.535 -14.07 -14.609 1 98.38 91 LYS A N 1
ATOM 726 C CA . LYS A 1 91 ? -6.762 -14.719 -15.055 1 98.38 91 LYS A CA 1
ATOM 727 C C . LYS A 1 91 ? -7.988 -14.109 -14.383 1 98.38 91 LYS A C 1
ATOM 729 O O . LYS A 1 91 ? -8.977 -13.781 -15.039 1 98.38 91 LYS A O 1
ATOM 734 N N . PHE A 1 92 ? -8.016 -13.852 -13.141 1 98.38 92 PHE A N 1
ATOM 735 C CA . PHE A 1 92 ? -9.258 -13.469 -12.477 1 98.38 92 PHE A CA 1
ATOM 736 C C . PHE A 1 92 ? -9.32 -11.953 -12.297 1 98.38 92 PHE A C 1
ATOM 738 O O . PHE A 1 92 ? -10.398 -11.398 -12.055 1 98.38 92 PHE A O 1
ATOM 745 N N . ALA A 1 93 ? -8.094 -11.25 -12.375 1 97.69 93 ALA A N 1
ATOM 746 C CA . ALA A 1 93 ? -8.102 -9.844 -11.984 1 97.69 93 ALA A CA 1
ATOM 747 C C . ALA A 1 93 ? -7.191 -9.016 -12.891 1 97.69 93 ALA A C 1
ATOM 749 O O . ALA A 1 93 ? -6.816 -7.895 -12.555 1 97.69 93 ALA A O 1
ATOM 750 N N . GLY A 1 94 ? -6.781 -9.469 -14.023 1 95.5 94 GLY A N 1
ATOM 751 C CA . GLY A 1 94 ? -5.746 -8.852 -14.844 1 95.5 94 GLY A CA 1
ATOM 752 C C . GLY A 1 94 ? -6.012 -7.387 -15.125 1 95.5 94 GLY A C 1
ATOM 753 O O . GLY A 1 94 ? -5.141 -6.539 -14.914 1 95.5 94 GLY A O 1
ATOM 754 N N . LYS A 1 95 ? -7.219 -7.004 -15.477 1 97.19 95 LYS A N 1
ATOM 755 C CA . LYS A 1 95 ? -7.555 -5.637 -15.859 1 97.19 95 LYS A CA 1
ATOM 756 C C . LYS A 1 95 ? -7.629 -4.727 -14.633 1 97.19 95 LYS A C 1
ATOM 758 O O . LYS A 1 95 ? -7.605 -3.5 -14.766 1 97.19 95 LYS A O 1
ATOM 763 N N . LEU A 1 96 ? -7.789 -5.336 -13.484 1 98.75 96 LEU A N 1
ATOM 764 C CA . LEU A 1 96 ? -7.969 -4.609 -12.227 1 98.75 96 LEU A CA 1
ATOM 765 C C . LEU A 1 96 ? -6.637 -4.434 -11.508 1 98.75 96 LEU A C 1
ATOM 767 O O . LEU A 1 96 ? -6.543 -3.656 -10.555 1 98.75 96 LEU A O 1
ATOM 771 N N . LEU A 1 97 ? -5.59 -5.137 -11.844 1 98.81 97 LEU A N 1
ATOM 772 C CA . LEU A 1 97 ? -4.406 -5.355 -11.023 1 98.81 97 LEU A CA 1
ATOM 773 C C . LEU A 1 97 ? -3.283 -4.406 -11.422 1 98.81 97 LEU A C 1
ATOM 775 O O . LEU A 1 97 ? -2.959 -4.289 -12.609 1 98.81 97 LEU A O 1
ATOM 779 N N . THR A 1 98 ? -2.74 -3.682 -10.523 1 98.75 98 THR A N 1
ATOM 780 C CA . THR A 1 98 ? -1.472 -2.967 -10.625 1 98.75 98 THR A CA 1
ATOM 781 C C . THR A 1 98 ? -0.422 -3.596 -9.719 1 98.75 98 THR A C 1
ATOM 783 O O . THR A 1 98 ? -0.666 -3.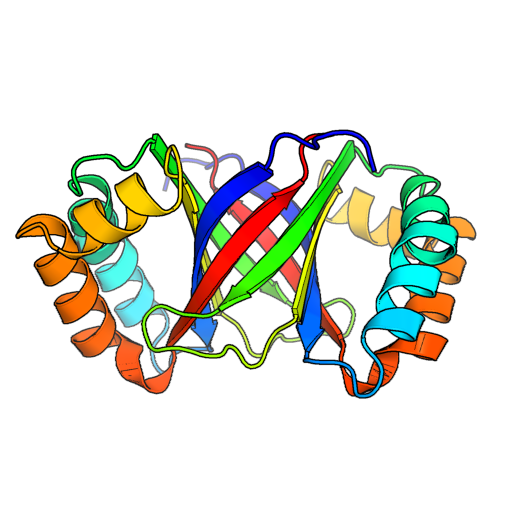793 -8.523 1 98.75 98 THR A O 1
ATOM 786 N N . LEU A 1 99 ? 0.748 -3.973 -10.266 1 98.81 99 LEU A N 1
ATOM 787 C CA . LEU A 1 99 ? 1.862 -4.488 -9.477 1 98.81 99 LEU A CA 1
ATOM 788 C C . LEU A 1 99 ? 2.977 -3.453 -9.367 1 98.81 99 LEU A C 1
ATOM 790 O O . LEU A 1 99 ? 3.281 -2.76 -10.344 1 98.81 99 LEU A O 1
ATOM 794 N N . MET A 1 100 ? 3.529 -3.361 -8.195 1 98.94 100 MET A N 1
ATOM 795 C CA . MET A 1 100 ? 4.625 -2.441 -7.906 1 98.94 100 MET A CA 1
ATOM 796 C C . MET A 1 100 ? 5.715 -3.131 -7.086 1 98.94 100 MET A C 1
ATOM 798 O O . MET A 1 100 ? 5.418 -3.973 -6.238 1 98.94 100 MET A O 1
ATOM 802 N N . ILE A 1 101 ? 6.926 -2.738 -7.352 1 98.94 101 ILE A N 1
ATOM 803 C CA . ILE A 1 101 ? 8.039 -3.137 -6.5 1 98.94 101 ILE A CA 1
ATOM 804 C C . ILE A 1 101 ? 8.445 -1.969 -5.602 1 98.94 101 ILE A C 1
ATOM 806 O O . ILE A 1 101 ? 8.711 -0.868 -6.086 1 98.94 101 ILE A O 1
ATOM 810 N N . GLY A 1 102 ? 8.406 -2.266 -4.32 1 98.75 102 GLY A N 1
ATOM 811 C CA . GLY A 1 102 ? 8.672 -1.223 -3.342 1 98.75 102 GLY A CA 1
ATOM 812 C C . GLY A 1 102 ? 9.844 -1.538 -2.432 1 98.75 102 GLY A C 1
ATOM 813 O O . GLY A 1 102 ? 10.109 -2.705 -2.137 1 98.75 102 GLY A O 1
ATOM 814 N N . GLU A 1 103 ? 10.539 -0.46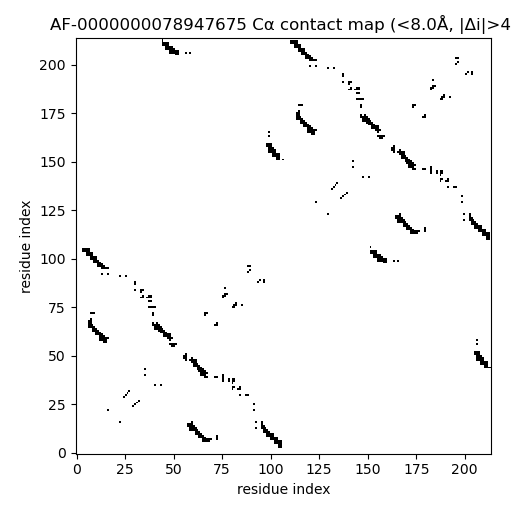2 -2 1 98.62 103 GLU A N 1
ATOM 815 C CA . GLU A 1 103 ? 11.508 -0.479 -0.913 1 98.62 103 GLU A CA 1
ATOM 816 C C . GLU A 1 103 ? 11 0.294 0.299 1 98.62 103 GLU A C 1
ATOM 818 O O . GLU A 1 103 ? 10.914 1.524 0.268 1 98.62 103 GLU A O 1
ATOM 823 N N . GLU A 1 104 ? 10.57 -0.464 1.345 1 98.19 104 GLU A N 1
ATOM 824 C CA . GLU A 1 104 ? 10.086 0.16 2.572 1 98.19 104 GLU A CA 1
ATOM 825 C C . GLU A 1 104 ? 11.25 0.627 3.449 1 98.19 104 GLU A C 1
ATOM 827 O O . GLU A 1 104 ? 12.148 -0.153 3.764 1 98.19 104 GLU A O 1
ATOM 832 N N . MET A 1 105 ? 11.172 1.871 3.77 1 94.44 105 MET A N 1
ATOM 833 C CA . MET A 1 105 ? 12.25 2.475 4.551 1 94.44 105 MET A CA 1
ATOM 834 C C . MET A 1 105 ? 12.18 2.025 6.008 1 94.44 105 MET A C 1
ATOM 836 O O . MET A 1 105 ? 11.094 1.889 6.57 1 94.44 105 MET A O 1
ATOM 840 N N . ASP A 1 106 ? 13.273 1.536 6.5 1 81.75 106 ASP A N 1
ATOM 841 C CA . ASP A 1 106 ? 13.352 1.098 7.891 1 81.75 106 ASP A CA 1
ATOM 842 C C . ASP A 1 106 ? 13.32 2.289 8.844 1 81.75 106 ASP A C 1
ATOM 844 O O . ASP A 1 106 ? 13.945 3.318 8.578 1 81.75 106 ASP A O 1
ATOM 848 N N . GLU A 1 107 ? 12.281 2.377 9.711 1 65.25 107 GLU A N 1
ATOM 849 C CA . GLU A 1 107 ? 12.383 3.424 10.719 1 65.25 107 GLU A CA 1
ATOM 850 C C . GLU A 1 107 ? 13.5 3.119 11.719 1 65.25 107 GLU A C 1
ATOM 852 O O . GLU A 1 107 ? 13.891 1.963 11.883 1 65.25 107 GLU A O 1
ATOM 857 N N . MET B 1 1 ? -16.266 -16.125 9.492 1 33.19 1 MET B N 1
ATOM 858 C CA . MET B 1 1 ? -14.977 -15.453 9.352 1 33.19 1 MET B CA 1
ATOM 859 C C . MET B 1 1 ? -14.477 -14.938 10.695 1 33.19 1 MET B C 1
ATOM 861 O O . MET B 1 1 ? -15.234 -14.328 11.453 1 33.19 1 MET B O 1
ATOM 865 N N . LYS B 1 2 ? -13.773 -15.648 11.352 1 37.28 2 LYS B N 1
ATOM 866 C CA . LYS B 1 2 ? -13.422 -15.297 12.719 1 37.28 2 LYS B CA 1
ATOM 867 C C . LYS B 1 2 ? -13.336 -13.781 12.891 1 37.28 2 LYS B C 1
ATOM 869 O O . LYS B 1 2 ? -13.07 -13.055 11.922 1 37.28 2 LYS B O 1
ATOM 874 N N . GLY B 1 3 ? -13.773 -13.133 13.797 1 47.09 3 GLY B N 1
ATOM 875 C CA . GLY B 1 3 ? -13.727 -11.727 14.164 1 47.09 3 GLY B CA 1
ATOM 876 C C . GLY B 1 3 ? -12.391 -11.07 13.859 1 47.09 3 GLY B C 1
ATOM 877 O O . GLY B 1 3 ? -11.508 -11.023 14.711 1 47.09 3 GLY B O 1
ATOM 878 N N . GLU B 1 4 ? -11.812 -11.297 12.664 1 57.09 4 GLU B N 1
ATOM 879 C CA . GLU B 1 4 ? -10.438 -10.977 12.297 1 57.09 4 GLU B CA 1
ATOM 880 C C . GLU B 1 4 ? -10.078 -9.547 12.703 1 57.09 4 GLU B C 1
ATOM 882 O O . GLU B 1 4 ? -10.875 -8.625 12.523 1 57.09 4 GLU B O 1
ATOM 887 N N . ASN B 1 5 ? -9.312 -9.461 13.75 1 78.62 5 ASN B N 1
ATOM 888 C CA . ASN B 1 5 ? -8.758 -8.188 14.172 1 78.62 5 ASN B CA 1
ATOM 889 C C . ASN B 1 5 ? -8.086 -7.457 13.008 1 78.62 5 ASN B C 1
ATOM 891 O O . ASN B 1 5 ? -7.312 -8.055 12.258 1 78.62 5 ASN B O 1
ATOM 895 N N . MET B 1 6 ? -8.672 -6.352 12.523 1 91.31 6 MET B N 1
ATOM 896 C CA . MET B 1 6 ? -8.148 -5.531 11.438 1 91.31 6 MET B CA 1
ATOM 897 C C . MET B 1 6 ? -7.488 -4.27 11.977 1 91.31 6 MET B C 1
ATOM 899 O O . MET B 1 6 ? -7.906 -3.736 13.008 1 91.31 6 MET B O 1
ATOM 903 N N . MET B 1 7 ? -6.332 -4.027 11.422 1 97.12 7 MET B N 1
ATOM 904 C CA . MET B 1 7 ? -5.691 -2.746 11.711 1 97.12 7 MET B CA 1
ATOM 905 C C . MET B 1 7 ? -6.109 -1.689 10.695 1 97.12 7 MET B C 1
ATOM 907 O O . MET B 1 7 ? -6.168 -1.966 9.492 1 97.12 7 MET B O 1
ATOM 911 N N . VAL B 1 8 ? -6.418 -0.476 11.18 1 98.5 8 VAL B N 1
ATOM 912 C CA . VAL B 1 8 ? -6.879 0.603 10.312 1 98.5 8 VAL B CA 1
ATOM 913 C C . VAL B 1 8 ? -5.691 1.465 9.883 1 98.5 8 VAL B C 1
ATOM 915 O O . VAL B 1 8 ? -4.855 1.834 10.711 1 98.5 8 VAL B O 1
ATOM 918 N N . LYS B 1 9 ? -5.648 1.738 8.586 1 98.81 9 LYS B N 1
ATOM 919 C CA . LYS B 1 9 ? -4.578 2.6 8.094 1 98.81 9 LYS B CA 1
ATOM 920 C C . LYS B 1 9 ? -5.082 3.525 6.988 1 98.81 9 LYS B C 1
ATOM 922 O O . LYS B 1 9 ? -6.008 3.178 6.254 1 98.81 9 LYS B O 1
ATOM 927 N N . LEU B 1 10 ? -4.523 4.758 6.93 1 98.94 10 LEU B N 1
ATOM 928 C CA . LEU B 1 10 ? -4.59 5.637 5.77 1 98.94 10 LEU B CA 1
ATOM 929 C C . LEU B 1 10 ? -3.398 5.414 4.844 1 98.94 10 LEU B C 1
ATOM 931 O O . LEU B 1 10 ? -2.25 5.414 5.297 1 98.94 10 LEU B O 1
ATOM 935 N N . ILE B 1 11 ? -3.709 5.199 3.609 1 98.94 11 ILE B N 1
ATOM 936 C CA . ILE B 1 11 ? -2.688 4.96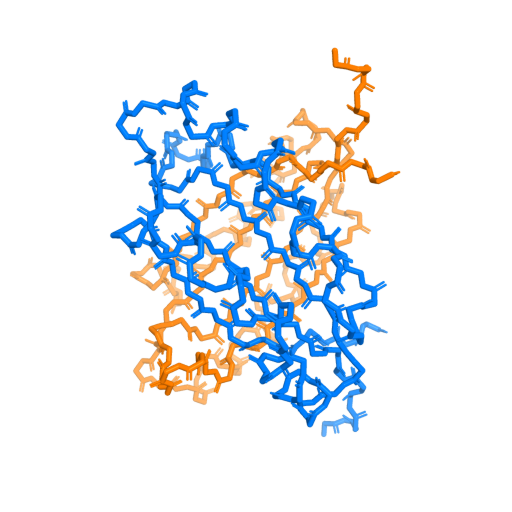5 2.598 1 98.94 11 ILE B CA 1
ATOM 937 C C . ILE B 1 11 ? -2.621 6.156 1.644 1 98.94 11 ILE B C 1
ATOM 939 O O . ILE B 1 11 ? -3.639 6.562 1.075 1 98.94 11 ILE B O 1
ATOM 943 N N . ALA B 1 12 ? -1.498 6.758 1.545 1 98.94 12 ALA B N 1
ATOM 944 C CA . ALA B 1 12 ? -1.206 7.773 0.534 1 98.94 12 ALA B CA 1
ATOM 945 C C . ALA B 1 12 ? -0.325 7.203 -0.575 1 98.94 12 ALA B C 1
ATOM 947 O O . ALA B 1 12 ? 0.771 6.703 -0.31 1 98.94 12 ALA B O 1
ATOM 948 N N . LEU B 1 13 ? -0.823 7.223 -1.76 1 98.94 13 LEU B N 1
ATOM 949 C CA . LEU B 1 13 ? -0.108 6.73 -2.932 1 98.94 13 LEU B CA 1
ATOM 950 C C . LEU B 1 13 ? 0.14 7.859 -3.93 1 98.94 13 LEU B C 1
ATOM 952 O O . LEU B 1 13 ? -0.804 8.508 -4.391 1 98.94 13 LEU B O 1
ATOM 956 N N . TYR B 1 14 ? 1.426 8.117 -4.219 1 98.94 14 TYR B N 1
ATOM 957 C CA . TYR B 1 14 ? 1.825 9.227 -5.082 1 98.94 14 TYR B CA 1
ATOM 958 C C . TYR B 1 14 ? 2.266 8.719 -6.449 1 98.94 14 TYR B C 1
ATOM 960 O O . TYR B 1 14 ? 3.066 7.785 -6.543 1 98.94 14 TYR B O 1
ATOM 968 N N . GLU B 1 15 ? 1.76 9.383 -7.512 1 98.88 15 GLU B N 1
ATOM 969 C CA . GLU B 1 15 ? 2.26 9.125 -8.859 1 98.88 15 GLU B CA 1
ATOM 970 C C . GLU B 1 15 ? 3.6 9.82 -9.094 1 98.88 15 GLU B C 1
ATOM 972 O O . GLU B 1 15 ? 4.07 10.578 -8.242 1 98.88 15 GLU B O 1
ATOM 977 N N . GLN B 1 16 ? 4.191 9.5 -10.25 1 98.88 16 GLN B N 1
ATOM 978 C CA . GLN B 1 16 ? 5.488 10.07 -10.594 1 98.88 16 GLN B CA 1
ATOM 979 C C . GLN B 1 16 ? 5.426 11.594 -10.633 1 98.88 16 GLN B C 1
ATOM 981 O O . GLN B 1 16 ? 4.617 12.172 -11.367 1 98.88 16 GLN B O 1
ATOM 986 N N . PRO B 1 17 ? 6.316 12.227 -9.852 1 98.75 17 PRO B N 1
ATOM 987 C CA . PRO B 1 17 ? 6.383 13.688 -9.969 1 98.75 17 PRO B CA 1
ATOM 988 C C . PRO B 1 17 ? 7.207 14.141 -11.172 1 98.75 17 PRO B C 1
ATOM 990 O O . PRO B 1 17 ? 8.102 13.422 -11.625 1 98.75 17 PRO B O 1
ATOM 993 N N . GLU B 1 18 ? 6.863 15.32 -11.672 1 98.06 18 GLU B N 1
ATOM 994 C CA . GLU B 1 18 ? 7.652 15.898 -12.758 1 98.06 18 GLU B CA 1
ATOM 995 C C . GLU B 1 18 ? 9.078 16.203 -12.305 1 98.06 18 GLU B C 1
ATOM 997 O O . GLU B 1 18 ? 10.031 15.969 -13.055 1 98.06 18 GLU B O 1
ATOM 1002 N N . ASP B 1 19 ? 9.227 16.703 -11.148 1 98.56 19 ASP B N 1
ATOM 1003 C CA . ASP B 1 19 ? 10.516 17 -10.531 1 98.56 19 ASP B CA 1
ATOM 1004 C C . ASP B 1 19 ? 10.742 16.141 -9.289 1 98.56 19 ASP B C 1
ATOM 1006 O O . ASP B 1 19 ? 10.328 16.516 -8.188 1 98.56 19 ASP B O 1
ATOM 1010 N N . LYS B 1 20 ? 11.406 15.055 -9.406 1 98.62 20 LYS B N 1
ATOM 1011 C CA . LYS B 1 20 ? 11.609 14.07 -8.352 1 98.62 20 LYS B CA 1
ATOM 1012 C C . LYS B 1 20 ? 12.422 14.664 -7.199 1 98.62 20 LYS B C 1
ATOM 1014 O O . LYS B 1 20 ? 12.141 14.391 -6.031 1 98.62 20 LYS B O 1
ATOM 1019 N N . GLN B 1 21 ? 13.438 15.43 -7.562 1 98.56 21 GLN B N 1
ATOM 1020 C CA . GLN B 1 21 ? 14.273 16.016 -6.52 1 98.56 21 GLN B CA 1
ATOM 1021 C C . GLN B 1 21 ? 13.461 16.969 -5.633 1 98.56 21 GLN B C 1
ATOM 1023 O O . GLN B 1 21 ? 13.555 16.906 -4.406 1 98.56 21 GLN B O 1
ATOM 1028 N N . ALA B 1 22 ? 12.688 17.828 -6.242 1 98.69 22 ALA B N 1
ATOM 1029 C CA . ALA B 1 22 ? 11.852 18.766 -5.48 1 98.69 22 ALA B CA 1
ATOM 1030 C C . ALA B 1 22 ? 10.82 18.016 -4.645 1 98.69 22 ALA B C 1
ATOM 1032 O O . ALA B 1 22 ? 10.555 18.375 -3.498 1 98.69 22 ALA B O 1
ATOM 1033 N N . PHE B 1 23 ? 10.211 16.969 -5.25 1 98.81 23 PHE B N 1
ATOM 1034 C CA . PHE B 1 23 ? 9.25 16.141 -4.523 1 98.81 23 PHE B CA 1
ATOM 1035 C C . PHE B 1 23 ? 9.898 15.531 -3.281 1 98.81 23 PHE B C 1
ATOM 1037 O O . PHE B 1 23 ? 9.383 15.68 -2.172 1 98.81 23 PHE B O 1
ATOM 1044 N N . ASP B 1 24 ? 11.016 14.922 -3.449 1 98.62 24 ASP B N 1
ATOM 1045 C CA . ASP B 1 24 ? 11.688 14.242 -2.344 1 98.62 24 ASP B CA 1
ATOM 1046 C C . ASP B 1 24 ? 12.078 15.234 -1.249 1 98.62 24 ASP B C 1
ATOM 1048 O O . ASP B 1 24 ? 11.883 14.961 -0.062 1 98.62 24 ASP B O 1
ATOM 1052 N N . GLU B 1 25 ? 12.641 16.312 -1.646 1 98.75 25 GLU B N 1
ATOM 1053 C CA . GLU B 1 25 ? 13.055 17.312 -0.668 1 98.75 25 GLU B CA 1
ATOM 1054 C C . GLU B 1 25 ? 11.867 17.781 0.178 1 98.75 25 GLU B C 1
ATOM 1056 O O . GLU B 1 25 ? 11.961 17.844 1.406 1 98.75 25 GLU B O 1
ATOM 1061 N N . HIS B 1 26 ? 10.789 18.109 -0.483 1 98.88 26 HIS B N 1
ATOM 1062 C CA . HIS B 1 26 ? 9.625 18.578 0.266 1 98.88 26 HIS B CA 1
ATOM 1063 C C . HIS B 1 26 ? 9.023 17.453 1.107 1 98.88 26 HIS B C 1
ATOM 1065 O O . HIS B 1 26 ? 8.68 17.672 2.273 1 98.88 26 HIS B O 1
ATOM 1071 N N . TYR B 1 27 ? 8.891 16.281 0.514 1 98.81 27 TYR B N 1
ATOM 1072 C CA . TYR B 1 27 ? 8.25 15.172 1.21 1 98.81 27 TYR B CA 1
ATOM 1073 C C . TYR B 1 27 ? 9.016 14.82 2.482 1 98.81 27 TYR B C 1
ATOM 1075 O O . TYR B 1 27 ? 8.422 14.727 3.561 1 98.81 27 TYR B O 1
ATOM 1083 N N . PHE B 1 28 ? 10.242 14.648 2.398 1 98.56 28 PHE B N 1
ATOM 1084 C CA . PHE B 1 28 ? 10.992 14.094 3.52 1 98.56 28 PHE B CA 1
ATOM 1085 C C . PHE B 1 28 ? 11.367 15.188 4.516 1 98.56 28 PHE B C 1
ATOM 1087 O O . PHE B 1 28 ? 11.445 14.938 5.719 1 98.56 28 PHE B O 1
ATOM 1094 N N . ASN B 1 29 ? 11.508 16.406 4.086 1 98.56 29 ASN B N 1
ATOM 1095 C CA . ASN B 1 29 ? 11.984 17.453 4.992 1 98.56 29 ASN B CA 1
ATOM 1096 C C . ASN B 1 29 ? 10.82 18.266 5.551 1 98.56 29 ASN B C 1
ATOM 1098 O O . ASN B 1 29 ? 10.977 18.984 6.547 1 98.56 29 ASN B O 1
ATOM 1102 N N . THR B 1 30 ? 9.672 18.234 4.945 1 98.81 30 THR B N 1
ATOM 1103 C CA . THR B 1 30 ? 8.539 19.031 5.387 1 98.81 30 THR B CA 1
ATOM 1104 C C . THR B 1 30 ? 7.324 18.141 5.66 1 98.81 30 THR B C 1
ATOM 1106 O O . THR B 1 30 ? 6.816 18.109 6.781 1 98.81 30 THR B O 1
ATOM 1109 N N . HIS B 1 31 ? 6.879 17.391 4.688 1 98.88 31 HIS B N 1
ATOM 1110 C CA . HIS B 1 31 ? 5.586 16.719 4.754 1 98.88 31 HIS B CA 1
ATOM 1111 C C . HIS B 1 31 ? 5.602 15.594 5.777 1 98.88 31 HIS B C 1
ATOM 1113 O O . HIS B 1 31 ? 4.711 15.5 6.625 1 98.88 31 HIS B O 1
ATOM 1119 N N . ALA B 1 32 ? 6.652 14.727 5.652 1 98.62 32 ALA B N 1
ATOM 1120 C CA . ALA B 1 32 ? 6.703 13.578 6.547 1 98.62 32 ALA B CA 1
ATOM 1121 C C . ALA B 1 32 ? 6.832 14.023 8 1 98.62 32 ALA B C 1
ATOM 1123 O O . ALA B 1 32 ? 6.102 13.531 8.875 1 98.62 32 ALA B O 1
ATOM 1124 N N . PRO B 1 33 ? 7.66 15 8.344 1 98.5 33 PRO B N 1
ATOM 1125 C CA . PRO B 1 33 ? 7.703 15.492 9.719 1 98.5 33 PRO B CA 1
ATOM 1126 C C . PRO B 1 33 ? 6.371 16.094 10.18 1 98.5 33 PRO B C 1
ATOM 1128 O O . PRO B 1 33 ? 5.969 15.898 11.328 1 98.5 33 PRO B O 1
ATOM 1131 N N . LEU B 1 34 ? 5.668 16.828 9.328 1 98.5 34 LEU B N 1
ATOM 1132 C CA . LEU B 1 34 ? 4.34 17.344 9.633 1 98.5 34 LEU B CA 1
ATOM 1133 C C . LEU B 1 34 ? 3.369 16.219 9.945 1 98.5 34 LEU B C 1
ATOM 1135 O O . LEU B 1 34 ? 2.6 16.297 10.906 1 98.5 34 LEU B O 1
ATOM 1139 N N . THR B 1 35 ? 3.395 15.164 9.148 1 98.88 35 THR B N 1
ATOM 1140 C CA . THR B 1 35 ? 2.502 14.016 9.297 1 98.88 35 THR B CA 1
ATOM 1141 C C . THR B 1 35 ? 2.779 13.281 10.602 1 98.88 35 THR B C 1
ATOM 1143 O O . THR B 1 35 ? 1.85 12.859 11.297 1 98.88 35 THR B O 1
ATOM 1146 N N . ARG B 1 36 ? 4.027 13.18 10.969 1 98.62 36 ARG B N 1
ATOM 1147 C CA . ARG B 1 36 ? 4.422 12.43 12.164 1 98.62 36 ARG B CA 1
ATOM 1148 C C . ARG B 1 36 ? 3.926 13.125 13.43 1 98.62 36 ARG B C 1
ATOM 1150 O O . ARG B 1 36 ? 3.902 12.523 14.5 1 98.62 36 ARG B O 1
ATOM 1157 N N . LYS B 1 37 ? 3.52 14.352 13.352 1 98.56 37 LYS B N 1
ATOM 1158 C CA . LYS B 1 37 ? 3.051 15.109 14.508 1 98.56 37 LYS B CA 1
ATOM 1159 C C . LYS B 1 37 ? 1.564 14.867 14.758 1 98.56 37 LYS B C 1
ATOM 1161 O O . LYS B 1 37 ? 1.021 15.305 15.773 1 98.56 37 LYS B O 1
ATOM 1166 N N . ILE B 1 38 ? 0.902 14.18 13.891 1 98.81 38 ILE B N 1
ATOM 1167 C CA . ILE B 1 38 ? -0.54 13.984 14 1 98.81 38 ILE B CA 1
ATOM 1168 C C . ILE B 1 38 ? -0.861 13.172 15.25 1 98.81 38 ILE B C 1
ATOM 1170 O O . ILE B 1 38 ? -0.407 12.039 15.391 1 98.81 38 ILE B O 1
ATOM 1174 N N . PRO B 1 39 ? -1.674 13.734 16.141 1 98.69 39 PRO B N 1
ATOM 1175 C CA . PRO B 1 39 ? -2.09 12.961 17.312 1 98.69 39 PRO B CA 1
ATOM 1176 C C . PRO B 1 39 ? -2.828 11.68 16.938 1 98.69 39 PRO B C 1
ATOM 1178 O O . PRO B 1 39 ? -3.668 11.68 16.031 1 98.69 39 PRO B O 1
ATOM 1181 N N . GLY B 1 40 ? -2.408 10.602 17.594 1 98.44 40 GLY B N 1
ATOM 1182 C CA . GLY B 1 40 ? -3.09 9.336 17.359 1 98.44 40 GLY B CA 1
ATOM 1183 C C . GLY B 1 40 ? -2.41 8.461 16.328 1 98.44 40 GLY B C 1
ATOM 1184 O O . GLY B 1 40 ? -2.75 7.289 16.172 1 98.44 40 GLY B O 1
ATOM 1185 N N . LEU B 1 41 ? -1.482 8.992 15.547 1 98.81 41 LEU B N 1
ATOM 1186 C CA . LEU B 1 41 ? -0.699 8.188 14.617 1 98.81 41 LEU B CA 1
ATOM 1187 C C . LEU B 1 41 ? 0.149 7.164 15.367 1 98.81 41 LEU B C 1
ATOM 1189 O O . LEU B 1 41 ? 0.976 7.531 16.203 1 98.81 41 LEU B O 1
ATOM 1193 N N . ARG B 1 42 ? -0.006 5.91 15.086 1 98.5 42 ARG B N 1
ATOM 1194 C CA . ARG B 1 42 ? 0.688 4.848 15.805 1 98.5 42 ARG B CA 1
ATOM 1195 C C . ARG B 1 42 ? 1.957 4.426 15.07 1 98.5 42 ARG B C 1
ATOM 1197 O O . ARG B 1 42 ? 2.932 4.008 15.703 1 98.5 42 ARG B O 1
ATOM 1204 N N . ASP B 1 43 ? 1.864 4.453 13.805 1 98 43 ASP B N 1
ATOM 1205 C CA . ASP B 1 43 ? 2.977 4.035 12.961 1 98 43 ASP B CA 1
ATOM 1206 C C . ASP B 1 43 ? 2.861 4.641 11.562 1 98 43 ASP B C 1
ATOM 1208 O O . ASP B 1 43 ? 1.758 4.922 11.086 1 98 43 ASP B O 1
ATOM 1212 N N . MET B 1 44 ? 3.975 4.922 10.977 1 98.5 44 MET B N 1
ATOM 1213 C CA . MET B 1 44 ? 4.078 5.438 9.617 1 98.5 44 MET B CA 1
ATOM 1214 C C . MET B 1 44 ? 5.172 4.711 8.844 1 98.5 44 MET B C 1
ATOM 1216 O O . MET B 1 44 ? 6.332 4.699 9.258 1 98.5 44 MET B O 1
ATOM 1220 N N . LYS B 1 45 ? 4.809 4.078 7.754 1 98.19 45 LYS B N 1
ATOM 1221 C CA . LYS B 1 45 ? 5.738 3.369 6.879 1 98.19 45 LYS B CA 1
ATOM 1222 C C . LYS B 1 45 ? 5.789 4.016 5.496 1 98.19 45 LYS B C 1
ATOM 1224 O O . LYS B 1 45 ? 4.758 4.184 4.844 1 98.19 45 LYS B O 1
ATOM 1229 N N . VAL B 1 46 ? 7 4.355 5.098 1 98.69 46 VAL B N 1
ATOM 1230 C CA . VAL B 1 46 ? 7.203 4.957 3.783 1 98.69 46 VAL B CA 1
ATOM 1231 C C . VAL B 1 46 ? 7.906 3.967 2.861 1 98.69 46 VAL B C 1
ATOM 1233 O O . VAL B 1 46 ? 8.922 3.371 3.238 1 98.69 46 VAL B O 1
ATOM 1236 N N . THR B 1 47 ? 7.328 3.791 1.728 1 98.75 47 THR B N 1
ATOM 1237 C CA . THR B 1 47 ? 7.852 2.889 0.708 1 98.75 47 THR B CA 1
ATOM 1238 C C . THR B 1 47 ? 8.156 3.646 -0.581 1 98.75 47 THR B C 1
ATOM 1240 O O . THR B 1 47 ? 7.277 4.297 -1.147 1 98.75 47 THR B O 1
ATOM 1243 N N . ARG B 1 48 ? 9.414 3.564 -1.04 1 98.5 48 ARG B N 1
ATOM 1244 C CA . ARG B 1 48 ? 9.758 4.016 -2.385 1 98.5 48 ARG B CA 1
ATOM 1245 C C . ARG B 1 48 ? 9.391 2.965 -3.426 1 98.5 48 ARG B C 1
ATOM 1247 O O . ARG B 1 48 ? 9.82 1.814 -3.34 1 98.5 48 ARG B O 1
ATOM 1254 N N . ILE B 1 49 ? 8.555 3.379 -4.383 1 98.81 49 ILE B N 1
ATOM 1255 C CA . ILE B 1 49 ? 8.258 2.488 -5.5 1 98.81 49 ILE B CA 1
ATOM 1256 C C . ILE B 1 49 ? 9.359 2.602 -6.555 1 98.81 49 ILE B C 1
ATOM 1258 O O . ILE B 1 49 ? 9.562 3.67 -7.133 1 98.81 49 ILE B O 1
ATOM 1262 N N . VAL B 1 50 ? 10.039 1.503 -6.797 1 98.62 50 VAL B N 1
ATOM 1263 C CA . VAL B 1 50 ? 11.242 1.569 -7.617 1 98.62 50 VAL B CA 1
ATOM 1264 C C . VAL B 1 50 ? 10.977 0.944 -8.984 1 98.62 50 VAL B C 1
ATOM 1266 O O . VAL B 1 50 ? 11.859 0.913 -9.844 1 98.62 50 VAL B O 1
ATOM 1269 N N . GLY B 1 51 ? 9.805 0.421 -9.227 1 98.62 51 GLY B N 1
ATOM 1270 C CA . GLY B 1 51 ? 9.406 -0.172 -10.492 1 98.62 51 GLY B CA 1
ATOM 1271 C C . GLY B 1 51 ? 8.234 -1.132 -10.359 1 98.62 51 GLY B C 1
ATOM 1272 O O . GLY B 1 51 ? 7.426 -1.009 -9.438 1 98.62 51 GLY B O 1
ATOM 1273 N N . SER B 1 52 ? 8.07 -1.933 -11.375 1 98.56 52 SER B N 1
ATOM 1274 C CA . SER B 1 52 ? 7.109 -3.031 -11.445 1 98.56 52 SER B CA 1
ATOM 1275 C C . SER B 1 52 ? 7.738 -4.27 -12.078 1 98.56 52 SER B C 1
ATOM 1277 O O . SER B 1 52 ? 8.828 -4.199 -12.641 1 98.56 52 SER B O 1
ATOM 1279 N N . PRO B 1 53 ? 7.09 -5.438 -11.922 1 96.38 53 PRO B N 1
ATOM 1280 C CA . PRO B 1 53 ? 7.625 -6.629 -12.586 1 96.38 53 PRO B CA 1
ATOM 1281 C C . PRO B 1 53 ? 7.785 -6.438 -14.094 1 96.38 53 PRO B C 1
ATOM 1283 O O . PRO B 1 53 ? 8.617 -7.105 -14.719 1 96.38 53 PRO B O 1
ATOM 1286 N N . MET B 1 54 ? 7.098 -5.516 -14.625 1 93.94 54 MET B N 1
ATOM 1287 C CA . MET B 1 54 ? 7.137 -5.312 -16.062 1 93.94 54 MET B CA 1
ATOM 1288 C C . MET B 1 54 ? 7.965 -4.082 -16.422 1 93.94 54 MET B C 1
ATOM 1290 O O . MET B 1 54 ? 7.961 -3.637 -17.578 1 93.94 54 MET B O 1
ATOM 1294 N N . GLY B 1 55 ? 8.664 -3.502 -15.539 1 96.56 55 GLY B N 1
ATOM 1295 C CA . GLY B 1 55 ? 9.453 -2.316 -15.836 1 96.56 55 GLY B CA 1
ATOM 1296 C C . GLY B 1 55 ? 9.102 -1.129 -14.961 1 96.56 55 GLY B C 1
ATOM 1297 O O . GLY B 1 55 ? 9.047 -1.249 -13.734 1 96.56 55 GLY B O 1
ATOM 1298 N N . GLU B 1 56 ? 8.852 0.031 -15.594 1 97.94 56 GLU B N 1
ATOM 1299 C CA . GLU B 1 56 ? 8.578 1.259 -14.859 1 97.94 56 GLU B CA 1
ATOM 1300 C C . GLU B 1 56 ? 7.207 1.196 -14.18 1 97.94 56 GLU B C 1
ATOM 1302 O O . GLU B 1 56 ? 6.344 0.418 -14.586 1 97.94 56 GLU B O 1
ATOM 1307 N N . SER B 1 57 ? 7.062 1.935 -13.164 1 98.75 57 SER B N 1
ATOM 1308 C CA . SER B 1 57 ? 5.789 2.074 -12.469 1 98.75 57 SER B CA 1
ATOM 1309 C C . SER B 1 57 ? 5.215 3.479 -12.633 1 98.75 57 SER B C 1
ATOM 1311 O O . SER B 1 57 ? 5.961 4.457 -12.664 1 98.75 57 SER B O 1
ATOM 1313 N N . LYS B 1 58 ? 3.922 3.529 -12.648 1 98.25 58 LYS B N 1
ATOM 1314 C CA . LYS B 1 58 ? 3.209 4.805 -12.617 1 98.25 58 LYS B CA 1
ATOM 1315 C C . LYS B 1 58 ? 3.359 5.488 -11.266 1 98.25 58 LYS B C 1
ATOM 1317 O O . LYS B 1 58 ? 3.232 6.707 -11.156 1 98.25 58 LYS B O 1
ATOM 1322 N N . PHE B 1 59 ? 3.635 4.793 -10.266 1 98.94 59 PHE B N 1
ATOM 1323 C CA . PHE B 1 59 ? 3.654 5.309 -8.898 1 98.94 59 PHE B CA 1
ATOM 1324 C C . PHE B 1 59 ? 5.086 5.52 -8.422 1 98.94 59 PHE B C 1
ATOM 1326 O O . PHE B 1 59 ? 6.02 4.914 -8.953 1 98.94 59 PHE B O 1
ATOM 1333 N N . TYR B 1 60 ? 5.246 6.383 -7.441 1 98.88 60 TYR B N 1
ATOM 1334 C CA . TYR B 1 60 ? 6.562 6.859 -7.027 1 98.88 60 TYR B CA 1
ATOM 1335 C C . TYR B 1 60 ? 6.797 6.594 -5.543 1 98.88 60 TYR B C 1
ATOM 1337 O O . TYR B 1 60 ? 7.902 6.223 -5.141 1 98.88 60 TYR B O 1
ATOM 1345 N N . LEU B 1 61 ? 5.816 6.77 -4.676 1 98.88 61 LEU B N 1
ATOM 1346 C CA . LEU B 1 61 ? 5.953 6.676 -3.227 1 98.88 61 LEU B CA 1
ATOM 1347 C C . LEU B 1 61 ? 4.625 6.297 -2.58 1 98.88 61 LEU B C 1
ATOM 1349 O O . LEU B 1 61 ? 3.564 6.742 -3.023 1 98.88 61 LEU B O 1
ATOM 1353 N N . MET B 1 62 ? 4.688 5.465 -1.583 1 98.94 62 MET B N 1
ATOM 1354 C CA . MET B 1 62 ? 3.535 5.094 -0.767 1 98.94 62 MET B CA 1
ATOM 1355 C C . MET B 1 62 ? 3.814 5.336 0.712 1 98.94 62 MET B C 1
ATOM 1357 O O . MET B 1 62 ? 4.906 5.031 1.199 1 98.94 62 MET B O 1
ATOM 1361 N N . CYS B 1 63 ? 2.85 5.84 1.376 1 98.88 63 CYS B N 1
ATOM 1362 C CA . CYS B 1 63 ? 2.904 5.984 2.826 1 98.88 63 CYS B CA 1
ATOM 1363 C C . CYS B 1 63 ? 1.702 5.32 3.486 1 98.88 63 CYS B C 1
ATOM 1365 O O . CYS B 1 63 ? 0.565 5.508 3.049 1 98.88 63 CYS B O 1
ATOM 1367 N N . GLU B 1 64 ? 1.969 4.52 4.418 1 98.88 64 GLU B N 1
ATOM 1368 C CA . GLU B 1 64 ? 0.933 3.893 5.234 1 98.88 64 GLU B CA 1
ATOM 1369 C C . GLU B 1 64 ? 0.974 4.41 6.668 1 98.88 64 GLU B C 1
ATOM 1371 O O . GLU B 1 64 ? 2 4.305 7.344 1 98.88 64 GLU B O 1
ATOM 1376 N N . MET B 1 65 ? -0.15 4.957 7.105 1 98.88 65 MET B N 1
ATOM 1377 C CA . MET B 1 65 ? -0.318 5.52 8.438 1 98.88 65 MET B CA 1
ATOM 1378 C C . MET B 1 65 ? -1.333 4.715 9.25 1 98.88 65 MET B C 1
ATOM 1380 O O . MET B 1 65 ? -2.5 4.617 8.859 1 98.88 65 MET B O 1
ATOM 1384 N N . TYR B 1 66 ? -0.913 4.234 10.391 1 98.75 66 TYR B N 1
ATOM 1385 C CA . TYR B 1 66 ? -1.745 3.314 11.164 1 98.75 66 TYR B CA 1
ATOM 1386 C C . TYR B 1 66 ? -2.383 4.023 12.352 1 98.75 66 TYR B C 1
ATOM 1388 O O . TYR B 1 66 ? -1.732 4.82 13.031 1 98.75 66 TYR B O 1
ATOM 1396 N N . TYR B 1 67 ? -3.586 3.709 12.641 1 98.69 67 TYR B N 1
ATOM 1397 C CA . TYR B 1 67 ? -4.391 4.211 13.75 1 98.69 67 TYR B CA 1
ATOM 1398 C C . TYR B 1 67 ? -5.098 3.068 14.469 1 98.69 67 TYR B C 1
ATOM 1400 O O . TYR B 1 67 ? -5.227 1.969 13.93 1 98.69 67 TYR B O 1
ATOM 1408 N N . ASP B 1 68 ? -5.602 3.318 15.68 1 98 68 ASP B N 1
ATOM 1409 C CA . ASP B 1 68 ? -6.176 2.268 16.516 1 98 68 ASP B CA 1
ATOM 1410 C C . ASP B 1 68 ? -7.457 1.712 15.898 1 98 68 ASP B C 1
ATOM 1412 O O . ASP B 1 68 ? -7.746 0.521 16.031 1 98 68 ASP B O 1
ATOM 1416 N N . ASP B 1 69 ? -8.289 2.553 15.352 1 97.81 69 ASP B N 1
ATOM 1417 C CA . ASP B 1 69 ? -9.578 2.221 14.75 1 97.81 69 ASP B CA 1
ATOM 1418 C C . ASP B 1 69 ? -10.062 3.344 13.836 1 97.81 69 ASP B C 1
ATOM 1420 O O . ASP B 1 69 ? -9.367 4.348 13.656 1 97.81 69 ASP B O 1
ATOM 1424 N N . HIS B 1 70 ? -11.172 3.123 13.203 1 98.06 70 HIS B N 1
ATOM 1425 C CA . HIS B 1 70 ? -11.719 4.102 12.273 1 98.06 70 HIS B CA 1
ATOM 1426 C C . HIS B 1 70 ? -12.023 5.422 12.977 1 98.06 70 HIS B C 1
ATOM 1428 O O . HIS B 1 70 ? -11.805 6.496 12.406 1 98.06 70 HIS B O 1
ATOM 1434 N N . GLU B 1 71 ? -12.562 5.395 14.172 1 98.25 71 GLU B N 1
ATOM 1435 C CA . GLU B 1 71 ? -12.859 6.613 14.922 1 98.25 71 GLU B CA 1
ATOM 1436 C C . GLU B 1 71 ? -11.594 7.406 15.211 1 98.25 71 GLU B C 1
ATOM 1438 O O . GLU B 1 71 ? -11.57 8.633 15.07 1 98.25 71 GLU B O 1
ATOM 1443 N N . SER B 1 72 ? -10.516 6.738 15.648 1 98.5 72 SER B N 1
ATOM 1444 C CA . SER B 1 72 ? -9.234 7.383 15.914 1 98.5 72 SER B CA 1
ATOM 1445 C C . SER B 1 72 ? -8.68 8.039 14.656 1 98.5 72 SER B C 1
ATOM 1447 O O . SER B 1 72 ? -8.125 9.141 14.711 1 98.5 72 SER B O 1
ATOM 1449 N N . LEU B 1 73 ? -8.797 7.395 13.484 1 98.69 73 LEU B N 1
ATOM 1450 C CA . LEU B 1 73 ? -8.359 7.965 12.219 1 98.69 73 LEU B CA 1
ATOM 1451 C C . LEU B 1 73 ? -9.148 9.234 11.891 1 98.69 73 LEU B C 1
ATOM 1453 O O . LEU B 1 73 ? -8.562 10.266 11.562 1 98.69 73 LEU B O 1
ATOM 1457 N N . GLN B 1 74 ? -10.445 9.125 12 1 98.12 74 GLN B N 1
ATOM 1458 C CA . GLN B 1 74 ? -11.281 10.281 11.695 1 98.12 74 GLN B CA 1
ATOM 1459 C C . GLN B 1 74 ? -10.938 11.453 12.609 1 98.12 74 GLN B C 1
ATOM 1461 O O . GLN B 1 74 ? -10.844 12.594 12.156 1 98.12 74 GLN B O 1
ATOM 1466 N N . GLN B 1 75 ? -10.766 11.18 13.883 1 98.44 75 GLN B N 1
ATOM 1467 C CA . GLN B 1 75 ? -10.375 12.227 14.828 1 98.44 75 GLN B CA 1
ATOM 1468 C C . GLN B 1 75 ? -9.023 12.82 14.469 1 98.44 75 GLN B C 1
ATOM 1470 O O . GLN B 1 75 ? -8.844 14.039 14.516 1 98.44 75 GLN B O 1
ATOM 1475 N N . ALA B 1 76 ? -8.086 11.969 14.133 1 98.62 76 ALA B N 1
ATOM 1476 C CA . ALA B 1 76 ? -6.746 12.422 13.758 1 98.62 76 ALA B CA 1
ATOM 1477 C C . ALA B 1 76 ? -6.805 13.398 12.594 1 98.62 76 ALA B C 1
ATOM 1479 O O . ALA B 1 76 ? -6.133 14.43 12.609 1 98.62 76 ALA B O 1
ATOM 1480 N N . MET B 1 77 ? -7.602 13.078 11.586 1 98.25 77 MET B N 1
ATOM 1481 C CA . MET B 1 77 ? -7.691 13.898 10.375 1 98.25 77 MET B CA 1
ATOM 1482 C C . MET B 1 77 ? -8.312 15.258 10.688 1 98.25 77 MET B C 1
ATOM 1484 O O . MET B 1 77 ? -8.141 16.219 9.93 1 98.25 77 MET B O 1
ATOM 1488 N N . ARG B 1 78 ? -8.961 15.359 11.852 1 97.94 78 ARG B N 1
ATOM 1489 C CA . ARG B 1 78 ? -9.672 16.578 12.203 1 97.94 78 ARG B CA 1
ATOM 1490 C C . ARG B 1 78 ? -8.828 17.469 13.117 1 97.94 78 ARG B C 1
ATOM 1492 O O . ARG B 1 78 ? -9.195 18.609 13.398 1 97.94 78 ARG B O 1
ATOM 1499 N N . THR B 1 79 ? -7.723 16.984 13.664 1 98.69 79 THR B N 1
ATOM 1500 C CA . THR B 1 79 ? -6.824 17.797 14.469 1 98.69 79 THR B CA 1
ATOM 1501 C C . THR B 1 79 ? -6.168 18.875 13.609 1 98.69 79 THR B C 1
ATOM 1503 O O . THR B 1 79 ? -6.184 18.797 12.375 1 98.69 79 THR B O 1
ATOM 1506 N N . ASP B 1 80 ? -5.598 19.922 14.266 1 98.69 80 ASP B N 1
ATOM 1507 C CA . ASP B 1 80 ? -4.836 20.938 13.547 1 98.69 80 ASP B CA 1
ATOM 1508 C C . ASP B 1 80 ? -3.674 20.312 12.781 1 98.69 80 ASP B C 1
ATOM 1510 O O . ASP B 1 80 ? -3.387 20.719 11.648 1 98.69 80 ASP B O 1
ATOM 1514 N N . GLU B 1 81 ? -3.023 19.328 13.352 1 98.81 81 GLU B N 1
ATOM 1515 C CA . GLU B 1 81 ? -1.893 18.656 12.719 1 98.81 81 GLU B CA 1
ATOM 1516 C C . GLU B 1 81 ? -2.342 17.844 11.508 1 98.81 81 GLU B C 1
ATOM 1518 O O . GLU B 1 81 ? -1.668 17.828 10.477 1 98.81 81 GLU B O 1
ATOM 1523 N N . GLY B 1 82 ? -3.461 17.094 11.641 1 98.69 82 GLY B N 1
ATOM 1524 C CA . GLY B 1 82 ? -3.998 16.359 10.508 1 98.69 82 GLY B CA 1
ATOM 1525 C C . GLY B 1 82 ? -4.375 17.25 9.336 1 98.69 82 GLY B C 1
ATOM 1526 O O . GLY B 1 82 ? -4.035 16.938 8.195 1 98.69 82 GLY B O 1
ATOM 1527 N N . LYS B 1 83 ? -5.02 18.344 9.672 1 98.62 83 LYS B N 1
ATOM 1528 C CA . LYS B 1 83 ? -5.406 19.297 8.641 1 98.62 83 LYS B CA 1
ATOM 1529 C C . LYS B 1 83 ? -4.18 19.922 7.973 1 98.62 83 LYS B C 1
ATOM 1531 O O . LYS B 1 83 ? -4.164 20.109 6.754 1 98.62 83 LYS B O 1
ATOM 1536 N N . ALA B 1 84 ? -3.182 20.25 8.75 1 98.69 84 ALA B N 1
ATOM 1537 C CA . ALA B 1 84 ? -1.954 20.828 8.211 1 98.69 84 ALA B CA 1
ATOM 1538 C C . ALA B 1 84 ? -1.259 19.859 7.266 1 98.69 84 ALA B C 1
ATOM 1540 O O . ALA B 1 84 ? -0.776 20.25 6.199 1 98.69 84 ALA B O 1
ATOM 1541 N N . SER B 1 85 ? -1.202 18.594 7.645 1 98.81 85 SER B N 1
ATOM 1542 C CA . SER B 1 85 ? -0.596 17.578 6.793 1 98.81 85 SER B CA 1
ATOM 1543 C C . SER B 1 85 ? -1.365 17.422 5.488 1 98.81 85 SER B C 1
ATOM 1545 O O . SER B 1 85 ? -0.767 17.375 4.41 1 98.81 85 SER B O 1
ATOM 1547 N N . GLY B 1 86 ? -2.666 17.281 5.621 1 98.38 86 GLY B N 1
ATOM 1548 C CA . GLY B 1 86 ? -3.492 17.156 4.43 1 98.38 86 GLY B CA 1
ATOM 1549 C C . GLY B 1 86 ? -3.359 18.344 3.498 1 98.38 86 GLY B C 1
ATOM 1550 O O . GLY B 1 86 ? -3.236 18.188 2.283 1 98.38 86 GLY B O 1
ATOM 1551 N N . LYS B 1 87 ? -3.387 19.594 4.043 1 98.56 87 LYS B N 1
ATOM 1552 C CA . LYS B 1 87 ? -3.236 20.797 3.246 1 98.56 87 LYS B CA 1
ATOM 1553 C C . LYS B 1 87 ? -1.891 20.828 2.527 1 98.56 87 LYS B C 1
ATOM 1555 O O . LYS B 1 87 ? -1.813 21.188 1.355 1 98.56 87 LYS B O 1
ATOM 1560 N N . ASP B 1 88 ? -0.876 20.484 3.174 1 98.88 88 ASP B N 1
ATOM 1561 C CA . ASP B 1 88 ? 0.453 20.453 2.572 1 98.88 88 ASP B CA 1
ATOM 1562 C C . ASP B 1 88 ? 0.517 19.422 1.447 1 98.88 88 ASP B C 1
ATOM 1564 O O . ASP B 1 88 ? 1.068 19.688 0.379 1 98.88 88 ASP B O 1
ATOM 1568 N N . ALA B 1 89 ? -0.031 18.203 1.703 1 98.75 89 ALA B N 1
ATOM 1569 C CA . ALA B 1 89 ? -0.049 17.156 0.679 1 98.75 89 ALA B CA 1
ATOM 1570 C C . ALA B 1 89 ? -0.744 17.641 -0.588 1 98.75 89 ALA B C 1
ATOM 1572 O O . ALA B 1 89 ? -0.257 17.422 -1.698 1 98.75 89 ALA B O 1
ATOM 1573 N N . MET B 1 90 ? -1.848 18.312 -0.384 1 98.25 90 MET B N 1
ATOM 1574 C CA . MET B 1 90 ? -2.59 18.828 -1.529 1 98.25 90 MET B CA 1
ATOM 1575 C C . MET B 1 90 ? -1.791 19.906 -2.254 1 98.25 90 MET B C 1
ATOM 1577 O O . MET B 1 90 ? -1.83 20 -3.482 1 98.25 90 MET B O 1
ATOM 1581 N N . LYS B 1 91 ? -1.093 20.703 -1.542 1 98.31 91 LYS B N 1
ATOM 1582 C CA . LYS B 1 91 ? -0.322 21.797 -2.125 1 98.31 91 LYS B CA 1
ATOM 1583 C C . LYS B 1 91 ? 0.824 21.266 -2.982 1 98.31 91 LYS B C 1
ATOM 1585 O O . LYS B 1 91 ? 1.021 21.719 -4.113 1 98.31 91 LYS B O 1
ATOM 1590 N N . PHE B 1 92 ? 1.569 20.312 -2.607 1 98.38 92 PHE B N 1
ATOM 1591 C CA . PHE B 1 92 ? 2.777 19.953 -3.342 1 98.38 92 PHE B CA 1
ATOM 1592 C C . PHE B 1 92 ? 2.523 18.766 -4.25 1 98.38 92 PHE B C 1
ATOM 1594 O O . PHE B 1 92 ? 3.295 18.5 -5.176 1 98.38 92 PHE B O 1
ATOM 1601 N N . ALA B 1 93 ? 1.393 17.953 -3.934 1 97.69 93 ALA B N 1
ATOM 1602 C CA . ALA B 1 93 ? 1.253 16.688 -4.645 1 97.69 93 ALA B CA 1
ATOM 1603 C C . ALA B 1 93 ? -0.208 16.406 -4.988 1 97.69 93 ALA B C 1
ATOM 1605 O O . ALA B 1 93 ? -0.573 15.281 -5.301 1 97.69 93 ALA B O 1
ATOM 1606 N N . GLY B 1 94 ? -1.092 17.328 -4.953 1 95.06 94 GLY B N 1
ATOM 1607 C CA . GLY B 1 94 ? -2.527 17.109 -5.039 1 95.06 94 GLY B CA 1
ATOM 1608 C C . GLY B 1 94 ? -2.932 16.297 -6.254 1 95.06 94 GLY B C 1
ATOM 1609 O O . GLY B 1 94 ? -3.643 15.297 -6.125 1 95.06 94 GLY B O 1
ATOM 1610 N N . LYS B 1 95 ? -2.404 16.562 -7.426 1 97.06 95 LYS B N 1
ATOM 1611 C CA . LYS B 1 95 ? -2.789 15.898 -8.664 1 97.06 95 LYS B CA 1
ATOM 1612 C C . LYS B 1 95 ? -2.201 14.492 -8.734 1 97.06 95 LYS B C 1
ATOM 1614 O O . LYS B 1 95 ? -2.643 13.664 -9.539 1 97.06 95 LYS B O 1
ATOM 1619 N N . LEU B 1 96 ? -1.171 14.258 -7.945 1 98.69 96 LEU B N 1
ATOM 1620 C CA . LEU B 1 96 ? -0.441 12.992 -7.953 1 98.69 96 LEU B CA 1
ATOM 1621 C C . LEU B 1 96 ? -0.98 12.047 -6.887 1 98.69 96 LEU B C 1
ATOM 1623 O O . LEU B 1 96 ? -0.657 10.859 -6.887 1 98.69 96 LEU B O 1
ATOM 1627 N N . LEU B 1 97 ? -1.758 12.484 -5.934 1 98.75 97 LEU B N 1
ATOM 1628 C CA . LEU B 1 97 ? -2.021 11.805 -4.672 1 98.75 97 LEU B CA 1
ATOM 1629 C C . LEU B 1 97 ? -3.346 11.047 -4.727 1 98.75 97 LEU B C 1
ATOM 1631 O O . LEU B 1 97 ? -4.367 11.609 -5.129 1 98.75 97 LEU B O 1
ATOM 1635 N N . THR B 1 98 ? -3.365 9.805 -4.422 1 98.75 98 THR B N 1
ATOM 1636 C CA . THR B 1 98 ? -4.539 9 -4.102 1 98.75 98 THR B CA 1
ATOM 1637 C C . THR B 1 98 ? -4.531 8.594 -2.633 1 98.75 98 THR B C 1
ATOM 1639 O O . THR B 1 98 ? -3.535 8.062 -2.133 1 98.75 98 THR B O 1
ATOM 1642 N N . LEU B 1 99 ? -5.609 8.891 -1.895 1 98.81 99 LEU B N 1
ATOM 1643 C CA . LEU B 1 99 ? -5.762 8.461 -0.508 1 98.81 99 LEU B CA 1
ATOM 1644 C C . LEU B 1 99 ? -6.777 7.328 -0.396 1 98.81 99 LEU B C 1
ATOM 1646 O O . LEU B 1 99 ? -7.809 7.344 -1.068 1 98.81 99 LEU B O 1
ATOM 1650 N N . MET B 1 100 ? -6.445 6.367 0.425 1 98.94 100 MET B N 1
ATOM 1651 C CA . MET B 1 100 ? -7.305 5.211 0.681 1 98.94 100 MET B CA 1
ATOM 1652 C C . MET B 1 100 ? -7.367 4.902 2.172 1 98.94 100 MET B C 1
ATOM 1654 O O . MET B 1 100 ? -6.383 5.074 2.891 1 98.94 100 MET B O 1
ATOM 1658 N N . ILE B 1 101 ? -8.516 4.449 2.584 1 98.94 101 ILE B N 1
ATOM 1659 C CA . ILE B 1 101 ? -8.656 3.9 3.928 1 98.94 101 ILE B CA 1
ATOM 1660 C C . ILE B 1 101 ? -8.703 2.375 3.859 1 98.94 101 ILE B C 1
ATOM 1662 O O . ILE B 1 101 ? -9.516 1.804 3.127 1 98.94 101 ILE B O 1
ATOM 1666 N N . GLY B 1 102 ? -7.777 1.794 4.602 1 98.75 102 GLY B N 1
ATOM 1667 C CA . GLY B 1 102 ? -7.633 0.347 4.551 1 98.75 102 GLY B CA 1
ATOM 1668 C C . GLY B 1 102 ? -7.801 -0.314 5.906 1 98.75 102 GLY B C 1
ATOM 1669 O O . GLY B 1 102 ? -7.48 0.281 6.938 1 98.75 102 GLY B O 1
ATOM 1670 N N . GLU B 1 103 ? -8.305 -1.561 5.875 1 98.62 103 GLU B N 1
ATOM 1671 C CA . GLU B 1 103 ? -8.297 -2.498 6.996 1 98.62 103 GLU B CA 1
ATOM 1672 C C . GLU B 1 103 ? -7.371 -3.678 6.723 1 98.62 103 GLU B C 1
ATOM 1674 O O . GLU B 1 103 ? -7.676 -4.531 5.887 1 98.62 103 GLU B O 1
ATOM 1679 N N . GLU B 1 104 ? -6.191 -3.664 7.379 1 98.19 104 GLU B N 1
ATOM 1680 C CA . GLU B 1 104 ? -5.23 -4.754 7.227 1 98.19 104 GLU B CA 1
ATOM 1681 C C . GLU B 1 104 ? -5.629 -5.961 8.07 1 98.19 104 GLU B C 1
ATOM 1683 O O . GLU B 1 104 ? -5.855 -5.836 9.273 1 98.19 104 GLU B O 1
ATOM 1688 N N . MET B 1 105 ? -5.707 -7.039 7.395 1 94.56 105 MET B N 1
ATOM 1689 C CA . MET B 1 105 ? -6.145 -8.266 8.055 1 94.56 105 MET B CA 1
ATOM 1690 C C . MET B 1 105 ? -5.039 -8.836 8.938 1 94.56 105 MET B C 1
ATOM 1692 O O . MET B 1 105 ? -3.861 -8.781 8.578 1 94.56 105 MET B O 1
ATOM 1696 N N . ASP B 1 106 ? -5.379 -9.109 10.156 1 81.75 106 ASP B N 1
ATOM 1697 C CA . ASP B 1 106 ? -4.414 -9.68 11.094 1 81.75 106 ASP B CA 1
ATOM 1698 C C . ASP B 1 106 ? -4.098 -11.133 10.742 1 81.75 106 ASP B C 1
ATOM 1700 O O . ASP B 1 106 ? -4.988 -11.891 10.352 1 81.75 106 ASP B O 1
ATOM 1704 N N . GLU B 1 107 ? -2.807 -11.438 10.438 1 64.81 107 GLU B N 1
ATOM 1705 C CA . GLU B 1 107 ? -2.506 -12.859 10.289 1 64.81 107 GLU B CA 1
ATOM 1706 C C . GLU B 1 107 ? -2.619 -13.594 11.617 1 64.81 107 GLU B C 1
ATOM 1708 O O . GLU B 1 107 ? -2.512 -12.977 12.68 1 64.81 107 GLU B O 1
#

Solvent-accessible surface area (backbone atoms only — not comparable to full-atom values): 11161 Å² total; per-residue (Å²): 124,73,86,67,59,55,45,26,28,44,34,42,39,28,36,64,62,95,51,56,68,62,49,49,51,45,40,66,72,46,47,48,59,40,48,72,62,19,63,68,64,73,45,77,46,45,25,43,37,80,21,21,95,88,41,82,44,70,46,35,37,37,36,41,35,30,26,84,34,69,67,51,42,56,52,22,54,67,36,75,41,24,43,51,32,52,54,50,46,46,70,82,38,44,92,39,52,46,61,35,31,30,37,30,53,58,128,123,74,86,66,60,55,44,25,29,44,35,42,38,28,36,65,61,95,50,56,68,62,50,47,54,45,40,66,72,45,46,48,59,41,47,70,62,20,63,67,63,73,45,77,46,47,26,42,36,79,19,21,97,86,40,81,44,72,46,35,38,35,36,43,36,30,27,85,34,69,68,50,43,55,52,22,52,67,35,74,41,24,42,52,31,52,52,50,48,45,70,80,38,44,95,39,54,46,62,34,30,30,36,31,52,58,130

Radius of gyration: 17.13 Å; Cα contacts (8 Å, |Δi|>4): 409; chains: 2; bounding box: 41×44×33 Å

InterPro domains:
  IPR009799 EthD domain [PF07110] (16-94)
  IPR009799 EthD domain [TIGR02118] (7-106)
  IPR011008 Dimeric alpha-beta barrel [SSF54909] (5-104)